Protein AF-A0A8B7NMV0-F1 (afdb_monomer_lite)

Foldseek 3Di:
DQVVLVVVQLLVLLPDQKDWRWAACPDPRDIDTDIDGLVNVCVVCVVVLVVVVVVVVVVCVVVVHDLQPDAEAEAADPNSSRVVSVVVVCVSNVPHDYDPPDPNDCPVVVVVVLVVCVVVVNPVHDDDDDDDDDDPVVVVVVVVVVVVVVVVVVVVVQLVLLVVLLVVLVVVLVVVVVVLVVCVVVVQFDPVLSVVLVVLSVVLVVVSVVPSPDGSVVSVVSSVVSVVVNVVSVVVGGD

Sequence (239 aa):
MITQAAEKVKINLSSQVKDRIQIECLSQGQDLDLGLTRNRLELLCADIFDETLQCVDTAIANAGMATDEIHEVVLVSGSARIPELQKRLKEKFPTKEIKMTINPAEAVVYGAAVQAAMLNNDRSVEDIQLSDVTPLSLGEDIERMMVEMKDIDEKEDQHRALMDASASLEETIVKKKDLLERKKGLKKISQKGYEKIKKVCEEAEVWLEAHGDASKDEFDDKEQQFNESFSELLADLSF

InterPro domains:
  IPR013126 Heat shock protein 70 family [PF00012] (2-139)
  IPR013126 Heat shock protein 70 family [PTHR19375] (3-139)
  IPR029048 Heat shock protein 70kD, C-terminal domain superfamily [G3DSA:1.20.1270.10] (138-238)
  IPR029048 Heat shock protein 70kD, C-terminal domain superfamily [SSF100934] (164-232)
  IPR043129 ATPase, nucleotide binding domain [SSF53067] (2-119)

Structure (mmCIF, N/CA/C/O backbone):
data_AF-A0A8B7NMV0-F1
#
_entry.id   AF-A0A8B7NMV0-F1
#
loop_
_atom_site.group_PDB
_atom_site.id
_atom_site.type_symbol
_atom_site.label_atom_id
_atom_site.label_alt_id
_atom_site.label_comp_id
_atom_site.label_asym_id
_atom_site.label_entity_id
_atom_site.label_seq_id
_atom_site.pdbx_PDB_ins_code
_atom_site.Cartn_x
_atom_site.Cartn_y
_atom_site.Cartn_z
_atom_site.occupancy
_atom_site.B_iso_or_equiv
_atom_site.auth_seq_id
_atom_site.auth_comp_id
_atom_site.auth_asym_id
_atom_site.auth_atom_id
_atom_site.pdbx_PDB_model_num
ATOM 1 N N . MET A 1 1 ? -15.837 -1.477 -1.829 1.00 84.44 1 MET A N 1
ATOM 2 C CA . MET A 1 1 ? -16.334 -2.671 -2.551 1.00 84.44 1 MET A CA 1
ATOM 3 C C . MET A 1 1 ? -15.841 -2.712 -4.001 1.00 84.44 1 MET A C 1
ATOM 5 O O . MET A 1 1 ? -15.004 -3.555 -4.289 1.00 84.44 1 MET A O 1
ATOM 9 N N . ILE A 1 2 ? -16.246 -1.780 -4.884 1.00 91.50 2 ILE A N 1
ATOM 10 C CA . ILE A 1 2 ? -15.799 -1.758 -6.299 1.00 91.50 2 ILE A CA 1
ATOM 11 C C . ILE A 1 2 ? -14.271 -1.712 -6.426 1.00 91.50 2 ILE A C 1
ATOM 13 O O . ILE A 1 2 ? -13.692 -2.540 -7.119 1.00 91.50 2 ILE A O 1
ATOM 17 N N . THR A 1 3 ? -13.612 -0.796 -5.713 1.00 93.19 3 THR A N 1
ATOM 18 C CA . THR A 1 3 ? -12.152 -0.616 -5.783 1.00 93.19 3 THR A CA 1
ATOM 19 C C . THR A 1 3 ? -11.379 -1.886 -5.424 1.00 93.19 3 THR A C 1
ATOM 21 O O . THR A 1 3 ? -10.423 -2.236 -6.102 1.00 93.19 3 THR A O 1
ATOM 24 N N . GLN A 1 4 ? -11.821 -2.623 -4.402 1.00 93.81 4 GLN A N 1
ATOM 25 C CA . GLN A 1 4 ? -11.178 -3.874 -3.982 1.00 93.81 4 GLN A CA 1
ATOM 26 C C . GLN A 1 4 ? -11.362 -4.985 -5.023 1.00 93.81 4 GLN A C 1
ATOM 28 O O . GLN A 1 4 ? -10.425 -5.729 -5.310 1.00 93.81 4 GLN A O 1
ATOM 33 N N . ALA A 1 5 ? -12.555 -5.086 -5.617 1.00 94.56 5 ALA A N 1
ATOM 34 C CA . ALA A 1 5 ? -12.819 -6.050 -6.679 1.00 94.56 5 ALA A CA 1
ATOM 35 C C . ALA A 1 5 ? -12.009 -5.727 -7.948 1.00 94.56 5 ALA A C 1
ATOM 37 O O . ALA A 1 5 ? -11.428 -6.626 -8.555 1.00 94.56 5 ALA A O 1
ATOM 38 N N . ALA A 1 6 ? -11.910 -4.442 -8.304 1.00 93.81 6 ALA A N 1
ATOM 39 C CA . ALA A 1 6 ? -11.081 -3.971 -9.408 1.00 93.81 6 ALA A CA 1
ATOM 40 C C . ALA A 1 6 ? -9.590 -4.257 -9.164 1.00 93.81 6 ALA A C 1
ATOM 42 O O . ALA A 1 6 ? -8.920 -4.763 -10.063 1.00 93.81 6 ALA A O 1
ATOM 43 N N . GLU A 1 7 ? -9.084 -4.017 -7.950 1.00 95.06 7 GLU A N 1
ATOM 44 C CA . GLU A 1 7 ? -7.696 -4.322 -7.582 1.00 95.06 7 GLU A CA 1
ATOM 45 C C . GLU A 1 7 ? -7.390 -5.814 -7.730 1.00 95.06 7 GLU A C 1
ATOM 47 O O . GLU A 1 7 ? -6.398 -6.193 -8.355 1.00 95.06 7 GLU A O 1
ATOM 52 N N . LYS A 1 8 ? -8.280 -6.676 -7.229 1.00 95.25 8 LYS A N 1
ATOM 53 C CA . LYS A 1 8 ? -8.139 -8.131 -7.354 1.00 95.25 8 LYS A CA 1
ATOM 54 C C . LYS A 1 8 ? -8.060 -8.568 -8.818 1.00 95.25 8 LYS A C 1
ATOM 56 O O . LYS A 1 8 ? -7.169 -9.334 -9.181 1.00 95.25 8 LYS A O 1
ATOM 61 N N . VAL A 1 9 ? -8.952 -8.051 -9.663 1.00 96.44 9 VAL A N 1
ATOM 62 C CA . VAL A 1 9 ? -8.956 -8.359 -11.101 1.00 96.44 9 VAL A CA 1
ATOM 63 C C . VAL A 1 9 ? -7.702 -7.823 -11.794 1.00 96.44 9 VAL A C 1
ATOM 65 O O . VAL A 1 9 ? -7.100 -8.541 -12.590 1.00 96.44 9 VAL A O 1
ATOM 68 N N . LYS A 1 10 ? -7.240 -6.612 -11.463 1.00 95.31 10 LYS A N 1
ATOM 69 C CA . LYS A 1 10 ? -5.980 -6.047 -11.980 1.00 95.31 10 LYS A CA 1
ATOM 70 C C . LYS A 1 10 ? -4.784 -6.954 -11.659 1.00 95.31 10 LYS A C 1
ATOM 72 O O . LYS A 1 10 ? -3.978 -7.257 -12.542 1.00 95.31 10 LYS A O 1
ATOM 77 N N . ILE A 1 11 ? -4.685 -7.427 -10.414 1.00 95.44 11 ILE A N 1
ATOM 78 C CA . ILE A 1 11 ? -3.635 -8.361 -9.981 1.00 95.44 11 ILE A CA 1
ATOM 79 C C . ILE A 1 11 ? -3.728 -9.672 -10.773 1.00 95.44 11 ILE A C 1
ATOM 81 O O . ILE A 1 11 ? -2.734 -10.117 -11.349 1.00 95.44 11 ILE A O 1
ATOM 85 N N . ASN A 1 12 ? -4.919 -10.266 -10.876 1.00 96.38 12 ASN A N 1
ATOM 86 C CA . ASN A 1 12 ? -5.124 -11.521 -11.601 1.00 96.38 12 ASN A CA 1
ATOM 87 C C . ASN A 1 12 ? -4.758 -11.400 -13.084 1.00 96.38 12 ASN A C 1
ATOM 89 O O . ASN A 1 12 ? -4.039 -12.252 -13.609 1.00 96.38 12 ASN A O 1
ATOM 93 N N . LEU A 1 13 ? -5.166 -10.314 -13.748 1.00 97.06 13 LEU A N 1
ATOM 94 C CA . LEU A 1 13 ? -4.857 -10.044 -15.156 1.00 97.06 13 LEU A CA 1
ATOM 95 C C . LEU A 1 13 ? -3.358 -9.845 -15.432 1.00 97.06 13 LEU A C 1
ATOM 97 O O . LEU A 1 13 ? -2.931 -9.997 -16.577 1.00 97.06 13 LEU A O 1
ATOM 101 N N . SER A 1 14 ? -2.535 -9.605 -14.406 1.00 94.62 14 SER A N 1
ATOM 102 C CA . SER A 1 14 ? -1.071 -9.603 -14.557 1.00 94.62 14 SER A CA 1
ATOM 103 C C . SER A 1 14 ? -0.510 -11.001 -14.868 1.00 94.62 14 SER A C 1
ATOM 105 O O . SER A 1 14 ? 0.547 -11.120 -15.479 1.00 94.62 14 SER A O 1
ATOM 107 N N . SER A 1 15 ? -1.234 -12.074 -14.521 1.00 94.38 15 SER A N 1
ATOM 108 C CA . SER A 1 15 ? -0.855 -13.469 -14.821 1.00 94.38 15 SER A CA 1
ATOM 109 C C . SER A 1 15 ? -1.824 -14.169 -15.782 1.00 94.38 15 SER A C 1
ATOM 111 O O . SER A 1 15 ? -1.410 -14.988 -16.602 1.00 94.38 15 SER A O 1
ATOM 113 N N . GLN A 1 16 ? -3.100 -13.784 -15.770 1.00 96.31 16 GLN A N 1
ATOM 114 C CA . GLN A 1 16 ? -4.174 -14.367 -16.574 1.00 96.31 16 GLN A CA 1
ATOM 115 C C . GLN A 1 16 ? -4.541 -13.479 -17.766 1.00 96.31 16 GLN A C 1
ATOM 117 O O . GLN A 1 16 ? -4.267 -12.282 -17.780 1.00 96.31 16 GLN A O 1
ATOM 122 N N . VAL A 1 17 ? -5.156 -14.061 -18.796 1.00 97.06 17 VAL A N 1
ATOM 123 C CA . VAL A 1 17 ? -5.581 -13.322 -20.003 1.00 97.06 17 VAL A CA 1
ATOM 124 C C . VAL A 1 17 ? -6.967 -12.691 -19.825 1.00 97.06 17 VAL A C 1
ATOM 126 O O . VAL A 1 17 ? -7.288 -11.696 -20.474 1.00 97.06 17 VAL A O 1
ATOM 129 N N . LYS A 1 18 ? -7.798 -13.264 -18.953 1.00 97.19 18 LYS A N 1
ATOM 130 C CA . LYS A 1 18 ? -9.164 -12.821 -18.665 1.00 97.19 18 LYS A CA 1
ATOM 131 C C . LYS A 1 18 ? -9.512 -13.108 -17.211 1.00 97.19 18 LYS A C 1
ATOM 133 O O . LYS A 1 18 ? -9.016 -14.089 -16.669 1.00 97.19 18 LYS A O 1
ATOM 138 N N . ASP A 1 19 ? -10.394 -12.299 -16.648 1.00 97.62 19 ASP A N 1
ATOM 139 C CA . ASP A 1 19 ? -10.974 -12.480 -15.319 1.00 97.62 19 ASP A CA 1
ATOM 140 C C . ASP A 1 19 ? -12.357 -11.795 -15.261 1.00 97.62 19 ASP A C 1
ATOM 142 O O . ASP A 1 19 ? -12.805 -11.209 -16.255 1.00 97.62 19 ASP A O 1
ATOM 146 N N . ARG A 1 20 ? -13.074 -11.893 -14.139 1.00 95.12 20 ARG A N 1
ATOM 147 C CA . ARG A 1 20 ? -14.396 -11.278 -13.949 1.00 95.12 20 ARG A CA 1
ATOM 148 C C . ARG A 1 20 ? -14.476 -10.504 -12.638 1.00 95.12 20 ARG A C 1
ATOM 150 O O . ARG A 1 20 ? -14.065 -10.987 -11.589 1.00 95.12 20 ARG A O 1
ATOM 157 N N . ILE A 1 21 ? -15.076 -9.320 -12.701 1.00 95.06 21 ILE A N 1
ATOM 158 C CA . ILE A 1 21 ? -15.484 -8.544 -11.530 1.00 95.06 21 ILE A CA 1
ATOM 159 C C . ILE A 1 21 ? -16.886 -9.014 -11.146 1.00 95.06 21 ILE A C 1
ATOM 161 O O . ILE A 1 21 ? -17.816 -8.837 -11.930 1.00 95.06 21 ILE A O 1
ATOM 165 N N . GLN A 1 22 ? -17.020 -9.597 -9.955 1.00 93.19 22 GLN A N 1
ATOM 166 C CA . GLN A 1 22 ? -18.294 -10.043 -9.390 1.00 93.19 22 GLN A CA 1
ATOM 167 C C . GLN A 1 22 ? -18.544 -9.330 -8.062 1.00 93.19 22 GLN A C 1
ATOM 169 O O . GLN A 1 22 ? -17.719 -9.415 -7.150 1.00 93.19 22 GLN A O 1
ATOM 174 N N . ILE A 1 23 ? -19.651 -8.593 -7.973 1.00 94.44 23 ILE A N 1
ATOM 175 C CA . ILE A 1 23 ? -20.071 -7.875 -6.768 1.00 94.44 23 ILE A CA 1
ATOM 176 C C . ILE A 1 23 ? -21.574 -8.062 -6.589 1.00 94.44 23 ILE A C 1
ATOM 178 O O . ILE A 1 23 ? -22.351 -7.615 -7.427 1.00 94.44 23 ILE A O 1
ATOM 182 N N . GLU A 1 24 ? -21.975 -8.687 -5.491 1.00 93.06 24 GLU A N 1
ATOM 183 C CA . GLU A 1 24 ? -23.386 -8.882 -5.160 1.00 93.06 24 GLU A CA 1
ATOM 184 C C . GLU A 1 24 ? -24.017 -7.585 -4.637 1.00 93.06 24 GLU A C 1
ATOM 186 O O . GLU A 1 24 ? -23.385 -6.833 -3.892 1.00 93.06 24 GLU A O 1
ATOM 191 N N . CYS A 1 25 ? -25.272 -7.336 -5.014 1.00 90.56 25 CYS A N 1
ATOM 192 C CA . CYS A 1 25 ? -26.099 -6.231 -4.526 1.00 90.56 25 CYS A CA 1
ATOM 193 C C . CYS A 1 25 ? -25.411 -4.855 -4.590 1.00 90.56 25 CYS A C 1
ATOM 195 O O . CYS A 1 25 ? -25.545 -4.041 -3.675 1.00 90.56 25 CYS A O 1
ATOM 197 N N . LEU A 1 26 ? -24.693 -4.573 -5.681 1.00 91.50 26 LEU A N 1
ATOM 198 C CA . LEU A 1 26 ? -23.937 -3.335 -5.850 1.00 91.50 26 LEU A CA 1
ATOM 199 C C . LEU A 1 26 ? -24.823 -2.083 -5.755 1.00 91.50 26 LEU A C 1
ATOM 201 O O . LEU A 1 26 ? -24.427 -1.095 -5.139 1.00 91.50 26 LEU A O 1
ATOM 205 N N . SER A 1 27 ? -26.003 -2.102 -6.382 1.00 90.69 27 SER A N 1
ATOM 206 C CA . SER A 1 27 ? -26.956 -0.989 -6.324 1.00 90.69 27 SER A CA 1
ATOM 207 C C . SER A 1 27 ? -28.387 -1.480 -6.486 1.00 90.69 27 SER A C 1
ATOM 209 O O . SER A 1 27 ? -28.679 -2.238 -7.405 1.00 90.69 27 SER A O 1
ATOM 211 N N . GLN A 1 28 ? -29.285 -1.049 -5.593 1.00 91.44 28 GLN A N 1
ATOM 212 C CA . GLN A 1 28 ? -30.716 -1.394 -5.629 1.00 91.44 28 GLN A CA 1
ATOM 213 C C . GLN A 1 28 ? -30.985 -2.911 -5.741 1.00 91.44 28 GLN A C 1
ATOM 215 O O . GLN A 1 28 ? -31.937 -3.335 -6.391 1.00 91.44 28 GLN A O 1
ATOM 220 N N . GLY A 1 29 ? -30.128 -3.733 -5.123 1.00 88.81 29 GLY A N 1
ATOM 221 C CA . GLY A 1 29 ? -30.221 -5.195 -5.184 1.00 88.81 29 GLY A CA 1
ATOM 222 C C . GLY A 1 29 ? -29.771 -5.819 -6.511 1.00 88.81 29 GLY A C 1
ATOM 223 O O . GLY A 1 29 ? -30.031 -6.996 -6.731 1.00 88.81 29 GLY A O 1
ATOM 224 N N . GLN A 1 30 ? -29.122 -5.060 -7.401 1.00 91.06 30 GLN A N 1
ATOM 225 C CA . GLN A 1 30 ? -28.530 -5.581 -8.635 1.00 91.06 30 GLN A CA 1
ATOM 226 C C . GLN A 1 30 ? -27.069 -5.972 -8.430 1.00 91.06 30 GLN A C 1
ATOM 228 O O . GLN A 1 30 ? -26.275 -5.183 -7.911 1.00 91.06 30 GLN A O 1
ATOM 233 N N . ASP A 1 31 ? -26.714 -7.162 -8.903 1.00 93.75 31 ASP A N 1
ATOM 234 C CA . ASP A 1 31 ? -25.338 -7.647 -8.934 1.00 93.75 31 ASP A CA 1
ATOM 235 C C . ASP A 1 31 ? -24.573 -7.043 -10.120 1.00 93.75 31 ASP A C 1
ATOM 237 O O . ASP A 1 31 ? -25.129 -6.787 -11.192 1.00 93.75 31 ASP A O 1
ATOM 241 N N . LEU A 1 32 ? -23.268 -6.854 -9.948 1.00 93.62 32 LEU A N 1
ATOM 242 C CA . LEU A 1 32 ? -22.337 -6.560 -11.030 1.00 93.62 32 LEU A CA 1
ATOM 243 C C . LEU A 1 32 ? -21.593 -7.838 -11.403 1.00 93.62 32 LEU A C 1
ATOM 245 O O . LEU A 1 32 ? -20.874 -8.395 -10.578 1.00 93.62 32 LEU A O 1
ATOM 249 N N . ASP A 1 33 ? -21.700 -8.240 -12.666 1.00 93.88 33 ASP A N 1
ATOM 250 C CA . ASP A 1 33 ? -20.881 -9.299 -13.250 1.00 93.88 33 ASP A CA 1
ATOM 251 C C . ASP A 1 33 ? -20.285 -8.822 -14.582 1.00 93.88 33 ASP A C 1
ATOM 253 O O . ASP A 1 33 ? -20.958 -8.778 -15.615 1.00 93.88 33 ASP A O 1
ATOM 257 N N . LEU A 1 34 ? -19.010 -8.432 -14.551 1.00 94.12 34 LEU A N 1
ATOM 258 C CA . LEU A 1 34 ? -18.297 -7.849 -15.686 1.00 94.12 34 LEU A CA 1
ATOM 259 C C . LEU A 1 34 ? -17.053 -8.670 -16.029 1.00 94.12 34 LEU A C 1
ATOM 261 O O . LEU A 1 34 ? -16.098 -8.728 -15.258 1.00 94.12 34 LEU A O 1
ATOM 265 N N . GLY A 1 35 ? -17.028 -9.254 -17.227 1.00 95.38 35 GLY A N 1
ATOM 266 C CA . GLY A 1 35 ? -15.827 -9.886 -17.770 1.00 95.38 35 GLY A CA 1
ATOM 267 C C . GLY A 1 35 ? -14.827 -8.859 -18.297 1.00 95.38 35 GLY A C 1
ATOM 268 O O . GLY A 1 35 ? -15.190 -7.981 -19.079 1.00 95.38 35 GLY A O 1
ATOM 269 N N . LEU A 1 36 ? -13.559 -9.001 -17.914 1.00 97.12 36 LEU A N 1
ATOM 270 C CA . LEU A 1 36 ? -12.466 -8.143 -18.357 1.00 97.12 36 LEU A CA 1
ATOM 271 C C . LEU A 1 36 ? -11.316 -8.990 -18.910 1.00 97.12 36 LEU A C 1
ATOM 273 O O . LEU A 1 36 ? -10.996 -10.061 -18.397 1.00 97.12 36 LEU A O 1
ATOM 277 N N . THR A 1 37 ? -10.685 -8.513 -19.979 1.00 97.81 37 THR A N 1
ATOM 278 C CA . THR A 1 37 ? -9.477 -9.131 -20.540 1.00 97.81 37 THR A CA 1
ATOM 279 C C . THR A 1 37 ? -8.263 -8.269 -20.244 1.00 97.81 37 THR A C 1
ATOM 281 O O . THR A 1 37 ? -8.388 -7.054 -20.083 1.00 97.81 37 THR A O 1
ATOM 284 N N . ARG A 1 38 ? -7.078 -8.886 -20.227 1.00 97.44 38 ARG A N 1
ATOM 285 C CA . ARG A 1 38 ? -5.807 -8.180 -20.047 1.00 97.44 38 ARG A CA 1
ATOM 286 C C . ARG A 1 38 ? -5.641 -7.070 -21.083 1.00 97.44 38 ARG A C 1
ATOM 288 O O . ARG A 1 38 ? -5.426 -5.935 -20.698 1.00 97.44 38 ARG A O 1
ATOM 295 N N . ASN A 1 39 ? -5.858 -7.375 -22.362 1.00 97.06 39 ASN A N 1
ATOM 296 C CA . ASN A 1 39 ? -5.776 -6.385 -23.441 1.00 97.06 39 ASN A CA 1
ATOM 297 C C . ASN A 1 39 ? -6.726 -5.199 -23.188 1.00 97.06 39 ASN A C 1
ATOM 299 O O . ASN A 1 39 ? -6.344 -4.042 -23.326 1.00 97.06 39 ASN A O 1
ATOM 303 N N . ARG A 1 40 ? -7.961 -5.459 -22.731 1.00 96.56 40 ARG A N 1
ATOM 304 C CA . ARG A 1 40 ? -8.889 -4.369 -22.406 1.00 96.56 40 ARG A CA 1
ATOM 305 C C . ARG A 1 40 ? -8.385 -3.503 -21.250 1.00 96.56 40 ARG A C 1
ATOM 307 O O . ARG A 1 40 ? -8.526 -2.291 -21.344 1.00 96.56 40 ARG A O 1
ATOM 314 N N . LEU A 1 41 ? -7.824 -4.100 -20.198 1.00 96.19 41 LEU A N 1
ATOM 315 C CA . LEU A 1 41 ? -7.189 -3.356 -19.106 1.00 96.19 41 LEU A CA 1
ATOM 316 C C . LEU A 1 41 ? -6.010 -2.521 -19.624 1.00 96.19 41 LEU A C 1
ATOM 318 O O . LEU A 1 41 ? -5.924 -1.338 -19.323 1.00 96.19 41 LEU A O 1
ATOM 322 N N . GLU A 1 42 ? -5.142 -3.116 -20.439 1.00 95.75 42 GLU A N 1
ATOM 323 C CA . GLU A 1 42 ? -3.959 -2.450 -20.989 1.00 95.75 42 GLU A CA 1
ATOM 324 C C . GLU A 1 42 ? -4.337 -1.253 -21.874 1.00 95.75 42 GLU A C 1
ATOM 326 O O . GLU A 1 42 ? -3.719 -0.199 -21.774 1.00 95.75 42 GLU A O 1
ATOM 331 N N . LEU A 1 43 ? -5.407 -1.370 -22.667 1.00 96.12 43 LEU A N 1
ATOM 332 C CA . LEU A 1 43 ? -5.959 -0.259 -23.450 1.00 96.12 43 LEU A CA 1
ATOM 333 C C . LEU A 1 43 ? -6.558 0.854 -22.583 1.00 96.12 43 LEU A C 1
ATOM 335 O O . LEU A 1 43 ? -6.485 2.017 -22.963 1.00 96.12 43 LEU A O 1
ATOM 339 N N . LEU A 1 44 ? -7.184 0.509 -21.453 1.00 95.88 44 LEU A N 1
ATOM 340 C CA . LEU A 1 44 ? -7.767 1.491 -20.532 1.00 95.88 44 LEU A CA 1
ATOM 341 C C . LEU A 1 44 ? -6.705 2.292 -19.769 1.00 95.88 44 LEU A C 1
ATOM 343 O O . LEU A 1 44 ? -7.029 3.361 -19.271 1.00 95.88 44 LEU A O 1
ATOM 347 N N . CYS A 1 45 ? -5.482 1.771 -19.667 1.00 95.25 45 CYS A N 1
ATOM 348 C CA . CYS A 1 45 ? -4.366 2.395 -18.953 1.00 95.25 45 CYS A CA 1
ATOM 349 C C . CYS A 1 45 ? -3.222 2.818 -19.891 1.00 95.25 45 CYS A C 1
ATOM 351 O O . CYS A 1 45 ? -2.098 3.023 -19.432 1.00 95.25 45 CYS A O 1
ATOM 353 N N . ALA A 1 46 ? -3.468 2.879 -21.203 1.00 95.88 46 ALA A N 1
ATOM 354 C CA . ALA A 1 46 ? -2.425 3.127 -22.196 1.00 95.88 46 ALA A CA 1
ATOM 355 C C . ALA A 1 46 ? -1.725 4.480 -21.989 1.00 95.88 46 ALA A C 1
ATOM 357 O O . ALA A 1 46 ? -0.502 4.551 -22.075 1.00 95.88 46 ALA A O 1
ATOM 358 N N . ASP A 1 47 ? -2.503 5.506 -21.652 1.00 96.81 47 ASP A N 1
ATOM 359 C CA . ASP A 1 47 ? -2.054 6.851 -21.296 1.00 96.81 47 ASP A CA 1
ATOM 360 C C . ASP A 1 47 ? -1.144 6.853 -20.061 1.00 96.81 47 ASP A C 1
ATOM 362 O O . ASP A 1 47 ? -0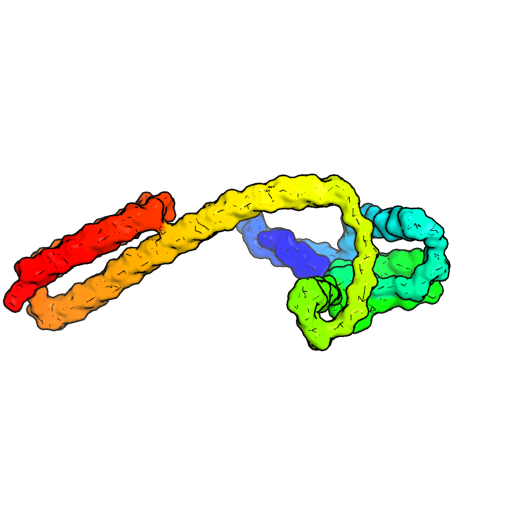.070 7.448 -20.089 1.00 96.81 47 ASP A O 1
ATOM 366 N N . ILE A 1 48 ? -1.513 6.110 -19.016 1.00 95.44 48 ILE A N 1
ATOM 367 C CA . ILE A 1 48 ? -0.710 5.977 -17.790 1.00 95.44 48 ILE A CA 1
ATOM 368 C C . ILE A 1 48 ? 0.634 5.298 -18.092 1.00 95.44 48 ILE A C 1
ATOM 370 O O . ILE A 1 48 ? 1.677 5.683 -17.554 1.00 95.44 48 ILE A O 1
ATOM 374 N N . PHE A 1 49 ? 0.648 4.281 -18.961 1.00 95.12 49 PHE A N 1
ATOM 375 C CA . PHE A 1 49 ? 1.901 3.644 -19.375 1.00 95.12 49 PHE A CA 1
ATOM 376 C C . PHE A 1 49 ? 2.776 4.578 -20.215 1.00 95.12 49 PHE A C 1
ATOM 378 O O . PHE A 1 49 ? 3.998 4.536 -20.071 1.00 95.12 49 PHE A O 1
ATOM 385 N N . ASP A 1 50 ? 2.180 5.409 -21.074 1.00 95.31 50 ASP A N 1
ATOM 386 C CA . ASP A 1 50 ? 2.909 6.421 -21.845 1.00 95.31 50 ASP A CA 1
ATOM 387 C C . ASP A 1 50 ? 3.539 7.467 -20.914 1.00 95.31 50 ASP A C 1
ATOM 389 O O . ASP A 1 50 ? 4.735 7.741 -21.019 1.00 95.31 50 ASP A O 1
ATOM 393 N N . GLU A 1 51 ? 2.772 7.983 -19.952 1.00 96.44 51 GLU A N 1
ATOM 394 C CA . GLU A 1 51 ? 3.251 8.920 -18.928 1.00 96.44 51 GLU A CA 1
ATOM 395 C C . GLU A 1 51 ? 4.402 8.318 -18.108 1.00 96.44 51 GLU A C 1
ATOM 397 O O . GLU A 1 51 ? 5.438 8.952 -17.910 1.00 96.44 51 GLU A O 1
ATOM 402 N N . THR A 1 52 ? 4.289 7.041 -17.726 1.00 93.94 52 THR A N 1
ATOM 403 C CA . THR A 1 52 ? 5.353 6.330 -16.999 1.00 93.94 52 THR A CA 1
ATOM 404 C C . THR A 1 52 ? 6.668 6.310 -17.789 1.00 93.94 52 THR A C 1
ATOM 406 O O . THR A 1 52 ? 7.740 6.509 -17.215 1.00 93.94 52 THR A O 1
ATOM 409 N N . LEU A 1 53 ? 6.622 6.094 -19.109 1.00 94.81 53 LEU A N 1
ATOM 410 C CA . LEU A 1 53 ? 7.826 6.121 -19.949 1.00 94.81 53 LEU A CA 1
ATOM 411 C C . LEU A 1 53 ? 8.392 7.535 -20.115 1.00 94.81 53 LEU A C 1
ATOM 413 O O . LEU A 1 53 ? 9.612 7.685 -20.158 1.00 94.81 53 LEU A O 1
ATOM 417 N N . GLN A 1 54 ? 7.539 8.561 -20.152 1.00 96.25 54 GLN A N 1
ATOM 418 C CA . GLN A 1 54 ? 7.984 9.957 -20.188 1.00 96.25 54 GLN A CA 1
ATOM 419 C C . GLN A 1 54 ? 8.755 10.339 -18.919 1.00 96.25 54 GLN A C 1
ATOM 421 O O . GLN A 1 54 ? 9.759 11.053 -18.997 1.00 96.25 54 GLN A O 1
ATOM 426 N N 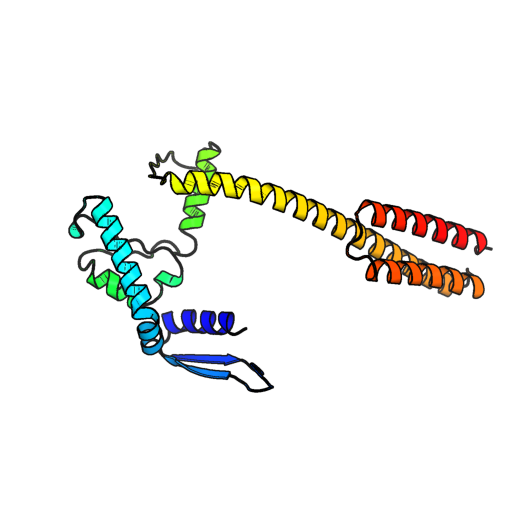. CYS A 1 55 ? 8.351 9.827 -17.752 1.00 95.25 55 CYS A N 1
ATOM 427 C CA . CYS A 1 55 ? 9.119 10.000 -16.518 1.00 95.25 55 CYS A CA 1
ATOM 428 C C . CYS A 1 55 ? 10.512 9.363 -16.621 1.00 95.25 55 CYS A C 1
ATOM 430 O O . CYS A 1 55 ? 11.492 9.968 -16.188 1.00 95.25 55 CYS A O 1
ATOM 432 N N . VAL A 1 56 ? 10.621 8.179 -17.238 1.00 94.38 56 VAL A N 1
ATOM 433 C CA . VAL A 1 56 ? 11.919 7.527 -17.487 1.00 94.38 56 VAL A CA 1
ATOM 434 C C . VAL A 1 56 ? 12.787 8.381 -18.413 1.00 94.38 56 VAL A C 1
ATOM 436 O O . VAL A 1 56 ? 13.960 8.592 -18.119 1.00 94.38 56 VAL A O 1
ATOM 439 N N . ASP A 1 57 ? 12.221 8.912 -19.498 1.00 95.00 57 ASP A N 1
ATOM 440 C CA . ASP A 1 57 ? 12.936 9.812 -20.413 1.00 95.00 57 ASP A CA 1
ATOM 441 C C . ASP A 1 57 ? 13.440 11.076 -19.716 1.00 95.00 57 ASP A C 1
ATOM 443 O O . ASP A 1 57 ? 14.596 11.466 -19.878 1.00 95.00 57 ASP A O 1
ATOM 447 N N . THR A 1 58 ? 12.595 11.676 -18.881 1.00 94.88 58 THR A N 1
ATOM 448 C CA . THR A 1 58 ? 12.950 12.857 -18.090 1.00 94.88 58 THR A CA 1
ATOM 449 C C . THR A 1 58 ? 14.081 12.548 -17.109 1.00 94.88 58 THR A C 1
ATOM 451 O O . THR A 1 58 ? 15.015 13.335 -16.983 1.00 94.88 58 THR A O 1
ATOM 454 N N . ALA A 1 59 ? 14.043 11.390 -16.445 1.00 92.88 59 ALA A N 1
ATOM 455 C CA . ALA A 1 59 ? 15.092 10.975 -15.516 1.00 92.88 59 ALA A CA 1
ATOM 456 C C . ALA A 1 59 ? 16.445 10.781 -16.221 1.00 92.88 59 ALA A C 1
ATOM 458 O O . ALA A 1 59 ? 17.465 11.262 -15.731 1.00 92.88 59 ALA A O 1
ATOM 459 N N . ILE A 1 60 ? 16.451 10.138 -17.393 1.00 93.06 60 ILE A N 1
ATOM 460 C CA . ILE A 1 60 ? 17.659 9.952 -18.213 1.00 93.06 60 ILE A CA 1
ATOM 461 C C . ILE A 1 60 ? 18.222 11.304 -18.663 1.00 93.06 60 ILE A C 1
ATOM 463 O O . ILE A 1 60 ? 19.422 11.550 -18.535 1.00 93.06 60 ILE A O 1
ATOM 467 N N . ALA A 1 61 ? 17.352 12.200 -19.136 1.00 93.38 61 ALA A N 1
ATOM 468 C CA . ALA A 1 61 ? 17.7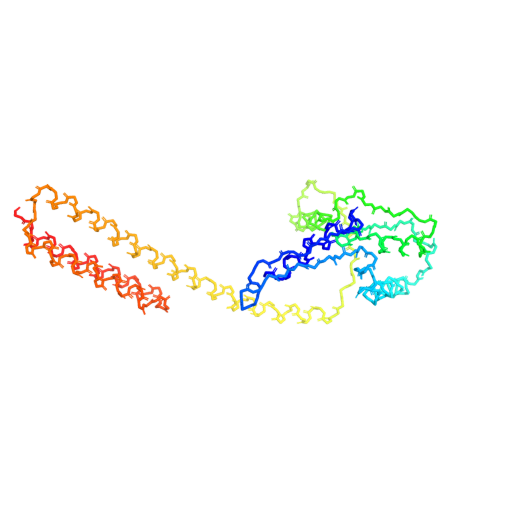43 13.537 -19.569 1.00 93.38 61 ALA A CA 1
ATOM 469 C C . ALA A 1 61 ? 18.336 14.366 -18.419 1.00 93.38 61 ALA A C 1
ATOM 471 O O . ALA A 1 61 ? 19.377 14.997 -18.592 1.00 93.38 61 ALA A O 1
ATOM 472 N N . ASN A 1 62 ? 17.721 14.324 -17.234 1.00 91.06 62 ASN A N 1
ATOM 473 C CA . ASN A 1 62 ? 18.212 15.022 -16.043 1.00 91.06 62 ASN A CA 1
ATOM 474 C C . ASN A 1 62 ? 19.558 14.471 -15.552 1.00 91.06 62 ASN A C 1
ATOM 476 O O . ASN A 1 62 ? 20.372 15.231 -15.033 1.00 91.06 62 ASN A O 1
ATOM 480 N N . ALA A 1 63 ? 19.808 13.172 -15.741 1.00 90.62 63 ALA A N 1
ATOM 481 C CA . ALA A 1 63 ? 21.103 12.558 -15.461 1.00 90.62 63 ALA A CA 1
ATOM 482 C C . ALA A 1 63 ? 22.184 12.935 -16.494 1.00 90.62 63 ALA A C 1
ATOM 484 O O . ALA A 1 63 ? 23.361 12.664 -16.268 1.00 90.62 63 ALA A O 1
ATOM 485 N N . GLY A 1 64 ? 21.805 13.547 -17.625 1.00 93.38 64 GLY A N 1
ATOM 486 C CA . GLY A 1 64 ? 22.724 13.873 -18.716 1.00 93.38 64 GLY A CA 1
ATOM 487 C C . GLY A 1 64 ? 23.306 12.637 -19.406 1.00 93.38 64 GLY A C 1
ATOM 488 O O . GLY A 1 64 ? 24.395 12.721 -19.967 1.00 93.38 64 GLY A O 1
ATOM 489 N N . MET A 1 65 ? 22.602 11.503 -19.338 1.00 92.56 65 MET A N 1
ATOM 490 C CA . MET A 1 65 ? 23.045 10.214 -19.873 1.00 92.56 65 MET A CA 1
ATOM 491 C C . MET A 1 65 ? 22.283 9.852 -21.148 1.00 92.56 65 MET A C 1
ATOM 493 O O . MET A 1 65 ? 21.143 10.268 -21.358 1.00 92.56 65 MET A O 1
ATOM 497 N N . ALA A 1 66 ? 22.885 9.017 -21.983 1.00 91.31 66 ALA A N 1
ATOM 498 C CA . ALA A 1 66 ? 22.208 8.323 -23.064 1.00 91.31 66 ALA A CA 1
ATOM 499 C C . ALA A 1 66 ? 21.618 6.985 -22.578 1.00 91.31 66 ALA A C 1
ATOM 501 O O . ALA A 1 66 ? 22.085 6.359 -21.625 1.00 91.31 66 ALA A O 1
ATOM 502 N N . THR A 1 67 ? 20.550 6.523 -23.233 1.00 89.50 67 THR A N 1
ATOM 503 C CA . THR A 1 67 ? 19.823 5.298 -22.843 1.00 89.50 67 THR A CA 1
ATOM 504 C C . THR A 1 67 ? 20.705 4.041 -22.875 1.00 89.50 67 THR A C 1
ATOM 506 O O . THR A 1 67 ? 20.488 3.102 -22.111 1.00 89.50 67 THR A O 1
ATOM 509 N N . ASP A 1 68 ? 21.708 4.004 -23.748 1.00 90.00 68 ASP A N 1
ATOM 510 C CA . ASP A 1 68 ? 22.671 2.912 -23.886 1.00 90.00 68 ASP A CA 1
ATOM 511 C C . ASP A 1 68 ? 23.749 2.897 -22.793 1.00 90.00 68 ASP A C 1
ATOM 513 O O . ASP A 1 68 ? 24.329 1.837 -22.549 1.00 90.00 68 ASP A O 1
ATOM 517 N N . GLU A 1 69 ? 23.962 4.005 -22.080 1.00 91.38 69 GLU A N 1
ATOM 518 C CA . GLU A 1 69 ? 24.866 4.085 -20.922 1.00 91.38 69 GLU A CA 1
ATOM 519 C C . GLU A 1 69 ? 24.267 3.446 -19.658 1.00 91.38 69 GLU A C 1
ATOM 521 O O . GLU A 1 69 ? 24.978 3.155 -18.694 1.00 91.38 69 GLU A O 1
ATOM 526 N N . ILE A 1 70 ? 22.960 3.168 -19.650 1.00 91.69 70 ILE A N 1
ATOM 527 C CA . ILE A 1 70 ? 22.307 2.439 -18.558 1.00 91.69 70 ILE A CA 1
ATOM 528 C C . ILE A 1 70 ? 22.732 0.977 -18.614 1.00 91.69 70 ILE A C 1
ATOM 530 O O . ILE A 1 70 ? 22.574 0.319 -19.636 1.00 91.69 70 ILE A O 1
ATOM 534 N N . HIS A 1 71 ? 23.254 0.434 -17.521 1.00 90.50 71 HIS A N 1
ATOM 535 C CA . HIS A 1 71 ? 23.746 -0.946 -17.496 1.00 90.50 71 HIS A CA 1
ATOM 536 C C . HIS A 1 71 ? 22.629 -1.945 -17.185 1.00 90.50 71 HIS A C 1
ATOM 538 O O . HIS A 1 71 ? 22.515 -2.977 -17.845 1.00 90.50 71 HIS A O 1
ATOM 544 N N . GLU A 1 72 ? 21.782 -1.612 -16.214 1.00 89.56 72 GLU A N 1
ATOM 545 C CA . GLU A 1 72 ? 20.743 -2.494 -15.693 1.00 89.56 72 GLU A CA 1
ATOM 546 C C . GLU A 1 72 ? 19.467 -1.706 -15.401 1.00 89.56 72 GLU A C 1
ATOM 548 O O . GLU A 1 72 ? 19.523 -0.541 -15.005 1.00 89.56 72 GLU A O 1
ATOM 553 N N . VAL A 1 73 ? 18.316 -2.359 -15.567 1.00 90.25 73 VAL A N 1
ATOM 554 C CA . VAL A 1 73 ? 17.012 -1.807 -15.189 1.00 90.25 73 VAL A CA 1
ATOM 555 C C . VAL A 1 73 ? 16.426 -2.694 -14.101 1.00 90.25 73 VAL A C 1
ATOM 557 O O . VAL A 1 73 ? 16.107 -3.858 -14.343 1.00 90.25 73 VAL A O 1
ATOM 560 N N . VAL A 1 74 ? 16.279 -2.154 -12.893 1.00 89.50 74 VAL A N 1
ATOM 561 C CA . VAL A 1 74 ? 15.706 -2.880 -11.753 1.00 89.50 74 VAL A CA 1
ATOM 562 C C . VAL A 1 74 ? 14.260 -2.444 -11.562 1.00 89.50 74 VAL A C 1
ATOM 564 O O . VAL A 1 74 ? 13.983 -1.268 -11.339 1.00 89.50 74 VAL A O 1
ATOM 567 N N . LEU A 1 75 ? 13.328 -3.394 -11.644 1.00 88.62 75 LEU A N 1
ATOM 568 C CA . LEU A 1 75 ? 11.914 -3.121 -11.410 1.00 88.62 75 LEU A CA 1
ATOM 569 C C . LEU A 1 75 ? 11.564 -3.305 -9.939 1.00 88.62 75 LEU A C 1
ATOM 571 O O . LEU A 1 75 ? 11.636 -4.407 -9.394 1.00 88.62 75 LEU A O 1
ATOM 575 N N . VAL A 1 76 ? 11.111 -2.217 -9.332 1.00 86.00 76 VAL A N 1
ATOM 576 C CA . VAL A 1 76 ? 10.612 -2.161 -7.959 1.00 86.00 76 VAL A CA 1
ATOM 577 C C . VAL A 1 76 ? 9.127 -1.776 -8.012 1.00 86.00 76 VAL A C 1
ATOM 579 O O . VAL A 1 76 ? 8.718 -1.087 -8.942 1.00 86.00 76 VAL A O 1
ATOM 582 N N . SER A 1 77 ? 8.316 -2.218 -7.044 1.00 83.38 77 SER A N 1
ATOM 583 C CA . SER A 1 77 ? 6.842 -2.117 -6.971 1.00 83.38 77 SER A CA 1
ATOM 584 C C . SER A 1 77 ? 6.037 -3.294 -7.545 1.00 83.38 77 SER A C 1
ATOM 586 O O . SER A 1 77 ? 6.402 -3.952 -8.519 1.00 83.38 77 SER A O 1
ATOM 588 N N . GLY A 1 78 ? 4.875 -3.550 -6.933 1.00 84.62 78 GLY A N 1
ATOM 589 C CA . GLY A 1 78 ? 3.936 -4.599 -7.341 1.00 84.62 78 GLY A CA 1
ATOM 590 C C . GLY A 1 78 ? 3.335 -4.376 -8.732 1.00 84.62 78 GLY A C 1
ATOM 591 O O . GLY A 1 78 ? 3.168 -5.338 -9.481 1.00 84.62 78 GLY A O 1
ATOM 592 N N . SER A 1 79 ? 3.090 -3.120 -9.122 1.00 89.00 79 SER A N 1
ATOM 593 C CA . SER A 1 79 ? 2.568 -2.774 -10.455 1.00 89.00 79 SER A CA 1
ATOM 594 C C . SER A 1 79 ? 3.568 -3.054 -11.579 1.00 89.00 79 SER A C 1
ATOM 596 O O . SER A 1 79 ? 3.165 -3.245 -12.724 1.00 89.00 79 SER A O 1
ATOM 598 N N . ALA A 1 80 ? 4.862 -3.189 -11.266 1.00 88.06 80 ALA A N 1
ATOM 599 C CA . ALA A 1 80 ? 5.874 -3.580 -12.244 1.00 88.06 80 ALA A CA 1
ATOM 600 C C . ALA A 1 80 ? 5.711 -5.030 -12.747 1.00 88.06 80 ALA A C 1
ATOM 602 O O . ALA A 1 80 ? 6.425 -5.461 -13.651 1.00 88.06 80 ALA A O 1
ATOM 603 N N . ARG A 1 81 ? 4.765 -5.796 -12.182 1.00 88.19 81 ARG A N 1
ATOM 604 C CA . ARG A 1 81 ? 4.360 -7.130 -12.656 1.00 88.19 81 ARG A CA 1
ATOM 605 C C . ARG A 1 81 ? 3.409 -7.085 -13.857 1.00 88.19 81 ARG A C 1
ATOM 607 O O . ARG A 1 81 ? 3.137 -8.135 -14.433 1.00 88.19 81 ARG A O 1
ATOM 614 N N . ILE A 1 82 ? 2.899 -5.909 -14.230 1.00 93.06 82 ILE A N 1
ATOM 615 C CA . ILE A 1 82 ? 1.997 -5.751 -15.376 1.00 93.06 82 ILE A CA 1
ATOM 616 C C . ILE A 1 82 ? 2.770 -6.031 -16.683 1.00 93.06 82 ILE A C 1
ATOM 618 O O . ILE A 1 82 ? 3.765 -5.350 -16.951 1.00 93.06 82 ILE A O 1
ATOM 622 N N . PRO A 1 83 ? 2.326 -6.992 -17.521 1.00 93.00 83 PRO A N 1
ATOM 623 C CA . PRO A 1 83 ? 3.063 -7.403 -18.719 1.00 93.00 83 PRO A CA 1
ATOM 624 C C . PRO A 1 83 ? 3.314 -6.286 -19.738 1.00 93.00 83 PRO A C 1
ATOM 626 O O . PRO A 1 83 ? 4.417 -6.207 -20.276 1.00 93.00 83 PRO A O 1
ATOM 629 N N . GLU A 1 84 ? 2.334 -5.415 -19.991 1.00 94.62 84 GLU A N 1
ATOM 630 C CA . GLU A 1 84 ? 2.482 -4.314 -20.953 1.00 94.62 84 GLU A CA 1
ATOM 631 C C . GLU A 1 84 ? 3.580 -3.322 -20.546 1.00 94.62 84 GLU A C 1
ATOM 633 O O . GLU A 1 84 ? 4.398 -2.937 -21.379 1.00 94.62 84 GLU A O 1
ATOM 638 N N . LEU A 1 85 ? 3.678 -2.974 -19.258 1.00 92.25 85 LEU A N 1
ATOM 639 C CA . LEU A 1 85 ? 4.747 -2.104 -18.762 1.00 92.25 85 LEU A CA 1
ATOM 640 C C . LEU A 1 85 ? 6.125 -2.755 -18.952 1.00 92.25 85 LEU A C 1
ATOM 642 O O . LEU A 1 85 ? 7.052 -2.120 -19.452 1.00 92.25 85 LEU A O 1
ATOM 646 N N . GLN A 1 86 ? 6.258 -4.041 -18.614 1.00 91.19 86 GLN A N 1
ATOM 647 C CA . GLN A 1 86 ? 7.509 -4.777 -18.817 1.00 91.19 86 GLN A CA 1
ATOM 648 C C . GLN A 1 86 ? 7.895 -4.855 -20.294 1.00 91.19 86 GLN A C 1
ATOM 650 O O . GLN A 1 86 ? 9.066 -4.710 -20.632 1.00 91.19 86 GLN A O 1
ATOM 655 N N . LYS A 1 87 ? 6.921 -5.088 -21.178 1.00 93.12 87 LYS A N 1
ATOM 656 C CA . LYS A 1 87 ? 7.134 -5.133 -22.625 1.00 93.12 87 LYS A CA 1
ATOM 657 C C . LYS A 1 87 ? 7.656 -3.794 -23.140 1.00 93.12 87 LYS A C 1
ATOM 659 O O . LYS A 1 87 ? 8.698 -3.770 -23.786 1.00 93.12 87 LYS A O 1
ATOM 664 N N . ARG A 1 88 ? 6.992 -2.694 -22.792 1.00 94.19 88 ARG A N 1
ATOM 665 C CA . ARG A 1 88 ? 7.400 -1.341 -23.192 1.00 94.19 88 ARG A CA 1
ATOM 666 C C . ARG A 1 88 ? 8.791 -0.970 -22.682 1.00 94.19 88 ARG A C 1
ATOM 668 O O . ARG A 1 88 ? 9.588 -0.391 -23.413 1.00 94.19 88 ARG A O 1
ATOM 675 N N . LEU A 1 89 ? 9.126 -1.360 -21.451 1.00 92.44 89 LEU A N 1
ATOM 676 C CA . LEU A 1 89 ? 10.473 -1.165 -20.912 1.00 92.44 89 LEU A CA 1
ATOM 677 C C . LEU A 1 89 ? 11.517 -2.014 -21.651 1.00 92.44 89 LEU A C 1
ATOM 679 O O . LEU A 1 89 ? 12.604 -1.517 -21.923 1.00 92.44 89 LEU A O 1
ATOM 683 N N . LYS A 1 90 ? 11.197 -3.253 -22.052 1.00 91.88 90 LYS A N 1
ATOM 684 C CA . LYS A 1 90 ? 12.096 -4.064 -22.900 1.00 91.88 90 LYS A CA 1
ATOM 685 C C . LYS A 1 90 ? 12.310 -3.437 -24.273 1.00 91.88 90 LYS A C 1
ATOM 687 O O . LYS A 1 90 ? 13.422 -3.470 -24.779 1.00 91.88 90 LYS A O 1
ATOM 692 N N . GLU A 1 91 ? 11.267 -2.867 -24.868 1.00 93.31 91 GLU A N 1
ATOM 693 C CA . GLU A 1 91 ? 11.367 -2.154 -26.147 1.00 93.31 91 GLU A CA 1
ATOM 694 C C . GLU A 1 91 ? 12.240 -0.899 -26.026 1.00 93.31 91 GLU A C 1
ATOM 696 O O . GLU A 1 91 ? 13.043 -0.624 -26.916 1.00 93.31 91 GLU A O 1
ATOM 701 N N . LYS A 1 92 ? 12.140 -0.176 -24.902 1.00 92.00 92 LYS A N 1
ATOM 702 C CA . LYS A 1 92 ? 12.980 0.992 -24.605 1.00 92.00 92 LYS A CA 1
ATOM 703 C C . LYS A 1 92 ? 14.442 0.625 -24.331 1.00 92.00 92 LYS A C 1
ATOM 705 O O . LYS A 1 92 ? 15.341 1.363 -24.724 1.00 92.00 92 LYS A O 1
ATOM 710 N N . PHE A 1 93 ? 14.680 -0.513 -23.681 1.00 93.06 93 PHE A N 1
ATOM 711 C CA . PHE A 1 93 ? 16.005 -0.992 -23.282 1.00 93.06 93 PHE A CA 1
ATOM 712 C C . PHE A 1 93 ? 16.324 -2.371 -23.896 1.00 93.06 93 PHE A C 1
ATOM 714 O O . PHE A 1 93 ? 16.501 -3.349 -23.167 1.00 93.06 93 PHE A O 1
ATOM 721 N N . PRO A 1 94 ? 16.435 -2.484 -25.233 1.00 87.44 94 PRO A N 1
ATOM 722 C CA . PRO A 1 94 ? 16.468 -3.775 -25.927 1.00 87.44 94 PRO A CA 1
ATOM 723 C C . PRO A 1 94 ? 17.704 -4.625 -25.610 1.00 87.44 94 PRO A C 1
ATOM 725 O O . PRO A 1 94 ? 17.663 -5.847 -25.729 1.00 87.44 94 PRO A O 1
ATOM 728 N N . THR A 1 95 ? 18.810 -3.989 -25.221 1.00 87.31 95 THR A N 1
ATOM 729 C CA . THR A 1 95 ? 20.081 -4.656 -24.898 1.00 87.31 95 THR A CA 1
ATOM 730 C C . THR A 1 95 ? 20.301 -4.840 -23.401 1.00 87.31 95 THR A C 1
ATOM 732 O O . THR A 1 95 ? 21.341 -5.369 -23.010 1.00 87.31 95 THR A O 1
ATOM 735 N N . LYS A 1 96 ? 19.368 -4.386 -22.556 1.00 87.44 96 LYS A N 1
ATOM 736 C CA . LYS A 1 96 ? 19.562 -4.343 -21.104 1.00 87.44 96 LYS A CA 1
ATOM 737 C C . LYS A 1 96 ? 18.759 -5.428 -20.416 1.00 87.44 96 LYS A C 1
ATOM 739 O O . LYS A 1 96 ? 17.645 -5.768 -20.814 1.00 87.44 96 LYS A O 1
ATOM 744 N N . GLU A 1 97 ? 19.338 -5.967 -19.353 1.00 82.81 97 GLU A N 1
ATOM 745 C CA . GLU A 1 97 ? 18.643 -6.922 -18.508 1.00 82.81 97 GLU A CA 1
ATOM 746 C C . GLU A 1 97 ? 17.650 -6.181 -17.607 1.00 82.81 97 GLU A C 1
ATOM 748 O O . GLU A 1 97 ? 18.021 -5.269 -16.862 1.00 82.81 97 GLU A O 1
ATOM 753 N N . ILE A 1 98 ? 16.381 -6.590 -17.675 1.00 86.19 98 ILE A N 1
ATOM 754 C CA . ILE A 1 98 ? 15.352 -6.135 -16.742 1.00 86.19 98 ILE A CA 1
ATOM 755 C C . ILE A 1 98 ? 15.301 -7.114 -15.576 1.00 86.19 98 ILE A C 1
ATOM 757 O O . ILE A 1 98 ? 14.826 -8.244 -15.720 1.00 86.19 98 ILE A O 1
ATOM 761 N N . LYS A 1 99 ? 15.782 -6.669 -14.417 1.00 84.12 99 LYS A N 1
ATOM 762 C CA . LYS A 1 99 ? 15.899 -7.480 -13.209 1.00 84.12 99 LYS A CA 1
ATOM 763 C C . LYS A 1 99 ? 14.704 -7.288 -12.284 1.00 84.12 99 LYS A C 1
ATOM 765 O O . LYS A 1 99 ? 14.259 -6.174 -12.013 1.00 84.12 99 LYS A O 1
ATOM 770 N N . MET A 1 100 ? 14.229 -8.412 -11.753 1.00 78.50 100 MET A N 1
ATOM 771 C CA . MET A 1 100 ? 13.251 -8.499 -10.658 1.00 78.50 100 MET A CA 1
ATOM 772 C C . MET A 1 100 ? 13.792 -9.391 -9.528 1.00 78.50 100 MET A C 1
ATOM 774 O O . MET A 1 100 ? 13.035 -10.081 -8.850 1.00 78.50 100 MET A O 1
ATOM 778 N N . THR A 1 101 ? 15.121 -9.452 -9.390 1.00 69.19 101 THR A N 1
ATOM 779 C CA . THR A 1 101 ? 15.844 -10.403 -8.529 1.00 69.19 101 THR A CA 1
ATOM 780 C C . THR A 1 101 ? 15.568 -10.188 -7.044 1.00 69.19 101 THR A C 1
ATOM 782 O O . THR A 1 101 ? 15.654 -11.127 -6.260 1.00 69.19 101 THR A O 1
ATOM 785 N N . ILE A 1 102 ? 15.210 -8.961 -6.667 1.00 72.31 102 ILE A N 1
ATOM 786 C CA . ILE A 1 102 ? 14.712 -8.616 -5.337 1.00 72.31 102 ILE A CA 1
ATOM 787 C C . ILE A 1 102 ? 13.195 -8.538 -5.436 1.00 72.31 102 ILE A C 1
ATOM 789 O O . ILE A 1 102 ? 12.675 -8.000 -6.414 1.00 72.31 102 ILE A O 1
ATOM 793 N N . ASN A 1 103 ? 12.485 -9.053 -4.429 1.00 77.19 103 ASN A N 1
ATOM 794 C CA . ASN A 1 103 ? 11.037 -8.918 -4.360 1.00 77.19 103 ASN A CA 1
ATOM 795 C C . ASN A 1 103 ? 10.652 -7.430 -4.507 1.00 77.19 103 ASN A C 1
ATOM 797 O O . ASN A 1 103 ? 10.956 -6.637 -3.610 1.00 77.19 103 ASN A O 1
ATOM 801 N N . PRO A 1 104 ? 9.968 -7.032 -5.600 1.00 69.12 104 PRO A N 1
ATOM 802 C CA . PRO A 1 104 ? 9.675 -5.627 -5.874 1.00 69.12 104 PRO A CA 1
ATOM 803 C C . PRO A 1 104 ? 8.846 -4.946 -4.781 1.00 69.12 104 PRO A C 1
ATOM 805 O O . PRO A 1 104 ? 8.865 -3.724 -4.683 1.00 69.12 104 PRO A O 1
ATOM 808 N N . ALA A 1 105 ? 8.106 -5.719 -3.980 1.00 71.38 105 ALA A N 1
ATOM 809 C CA . ALA A 1 105 ? 7.301 -5.200 -2.878 1.00 71.38 105 ALA A CA 1
ATOM 810 C C . ALA A 1 105 ? 8.124 -4.894 -1.613 1.00 71.38 105 ALA A C 1
ATOM 812 O O . ALA A 1 105 ? 7.701 -4.082 -0.800 1.00 71.38 105 ALA A O 1
ATOM 813 N N . GLU A 1 106 ? 9.291 -5.521 -1.450 1.00 80.25 106 GLU A N 1
ATOM 814 C CA . GLU A 1 106 ? 10.087 -5.447 -0.217 1.00 80.25 106 GLU A CA 1
ATOM 815 C C . GLU A 1 106 ? 11.409 -4.704 -0.417 1.00 80.25 106 GLU A C 1
ATOM 817 O O . GLU A 1 106 ? 11.980 -4.224 0.556 1.00 80.25 106 GLU A O 1
ATOM 822 N N . ALA A 1 107 ? 11.887 -4.558 -1.659 1.00 85.19 107 ALA A N 1
ATOM 823 C CA . ALA A 1 107 ? 13.167 -3.911 -1.964 1.00 85.19 107 ALA A CA 1
ATOM 824 C C . ALA A 1 107 ? 13.303 -2.517 -1.324 1.00 85.19 107 ALA A C 1
ATOM 826 O O . ALA A 1 107 ? 14.344 -2.200 -0.753 1.00 85.19 107 ALA A O 1
ATOM 827 N N . VAL A 1 108 ? 12.231 -1.714 -1.367 1.00 87.12 108 VAL A N 1
ATOM 828 C CA . VAL A 1 108 ? 12.194 -0.375 -0.753 1.00 87.12 108 VAL A CA 1
ATOM 829 C C . VAL A 1 108 ? 12.310 -0.461 0.769 1.00 87.12 108 VAL A C 1
ATOM 831 O O . VAL A 1 108 ? 13.071 0.289 1.370 1.00 87.12 108 VAL A O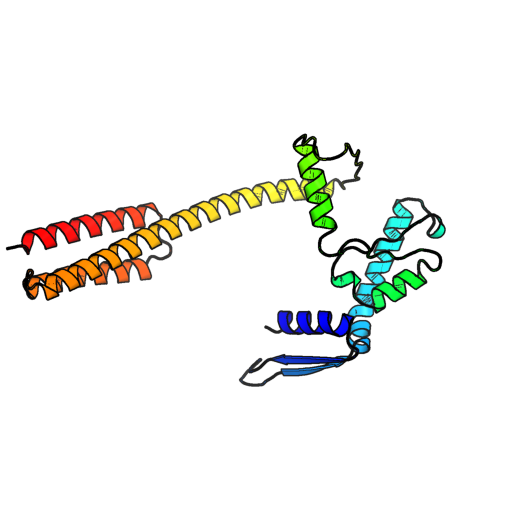 1
ATOM 834 N N . VAL A 1 109 ? 11.594 -1.401 1.393 1.00 88.38 109 VAL A N 1
ATOM 835 C CA . VAL A 1 109 ? 11.587 -1.582 2.853 1.00 88.38 109 VAL A CA 1
ATOM 836 C C . VAL A 1 109 ? 12.953 -2.053 3.343 1.00 88.38 109 VAL A C 1
ATOM 838 O O . VAL A 1 109 ? 13.462 -1.531 4.330 1.00 88.38 109 VAL A O 1
ATOM 841 N N . TYR A 1 110 ? 13.581 -2.987 2.626 1.00 87.94 110 TYR A N 1
ATOM 842 C CA . TYR A 1 110 ? 14.941 -3.428 2.925 1.00 87.94 110 TYR A CA 1
ATOM 843 C C . TYR A 1 110 ? 15.944 -2.276 2.829 1.00 87.94 110 TYR A C 1
ATOM 845 O O . TYR A 1 110 ? 16.723 -2.082 3.758 1.00 87.94 110 TYR A O 1
ATOM 853 N N . GLY A 1 111 ? 15.896 -1.481 1.754 1.00 87.50 111 GLY A N 1
ATOM 854 C CA . GLY A 1 111 ? 16.758 -0.305 1.606 1.00 87.50 111 GLY A CA 1
ATOM 855 C C . GLY A 1 111 ? 16.561 0.715 2.732 1.00 87.50 111 GLY A C 1
ATOM 856 O O . GLY A 1 111 ? 17.534 1.192 3.309 1.00 87.50 111 GLY A O 1
ATOM 857 N N . ALA A 1 112 ? 15.308 0.984 3.109 1.00 89.44 112 ALA A N 1
ATOM 858 C CA . ALA A 1 112 ? 14.982 1.885 4.212 1.00 89.44 112 ALA A CA 1
ATOM 859 C C . ALA A 1 112 ? 15.479 1.361 5.570 1.00 89.44 112 ALA A C 1
ATOM 861 O O . ALA A 1 112 ? 16.021 2.128 6.361 1.00 89.44 112 ALA A O 1
ATOM 862 N N . ALA A 1 113 ? 15.342 0.059 5.837 1.00 90.38 113 ALA A N 1
ATOM 863 C CA . ALA A 1 113 ? 15.827 -0.558 7.071 1.00 90.38 113 ALA A CA 1
ATOM 864 C C . ALA A 1 113 ? 17.360 -0.511 7.172 1.00 90.38 113 ALA A C 1
ATOM 866 O O . ALA A 1 113 ? 17.896 -0.193 8.231 1.00 90.38 113 ALA A O 1
ATOM 867 N N . VAL A 1 114 ? 18.058 -0.770 6.062 1.00 89.44 114 VAL A N 1
ATOM 868 C CA . VAL A 1 114 ? 19.519 -0.633 5.956 1.00 89.44 114 VAL A CA 1
ATOM 869 C C . VAL A 1 114 ? 19.942 0.811 6.239 1.00 89.44 114 VAL A C 1
ATOM 871 O O . VAL A 1 114 ? 20.812 1.036 7.077 1.00 89.44 114 VAL A O 1
ATOM 874 N N . GLN A 1 115 ? 19.270 1.792 5.629 1.00 88.50 115 GLN A N 1
ATOM 875 C CA . GLN A 1 115 ? 19.545 3.210 5.870 1.00 88.50 115 GLN A CA 1
ATOM 876 C C . GLN A 1 115 ? 19.288 3.615 7.330 1.00 88.50 115 GLN A C 1
ATOM 878 O O . GLN A 1 115 ? 20.080 4.342 7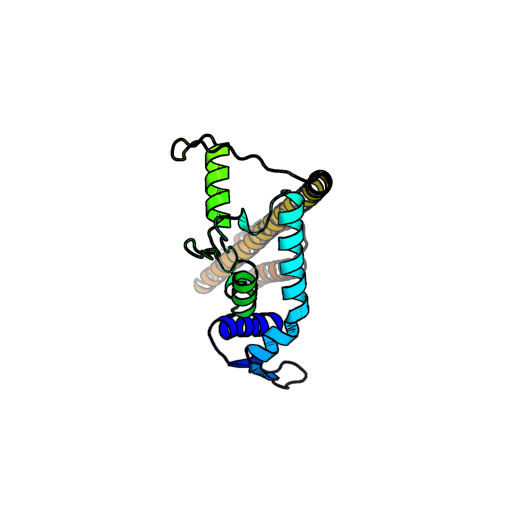.926 1.00 88.50 115 GLN A O 1
ATOM 883 N N . ALA A 1 116 ? 18.206 3.126 7.938 1.00 90.50 116 ALA A N 1
ATOM 884 C CA . ALA A 1 116 ? 17.902 3.382 9.342 1.00 90.50 116 ALA A CA 1
ATOM 885 C C . ALA A 1 116 ? 18.960 2.778 10.279 1.00 90.50 116 ALA A C 1
ATOM 887 O O . ALA A 1 116 ? 19.352 3.412 11.259 1.00 90.50 116 ALA A O 1
ATOM 888 N N . ALA A 1 117 ? 19.449 1.574 9.982 1.00 90.06 117 ALA A N 1
ATOM 889 C CA . ALA A 1 117 ? 20.522 0.940 10.742 1.00 90.06 117 ALA A CA 1
ATOM 890 C C . ALA A 1 117 ? 21.830 1.749 10.656 1.00 90.06 117 ALA A C 1
ATOM 892 O O . ALA A 1 117 ? 22.459 2.002 11.685 1.00 90.06 117 ALA A O 1
ATOM 893 N N . MET A 1 118 ? 22.186 2.250 9.467 1.00 87.88 118 MET A N 1
ATOM 894 C CA . MET A 1 118 ? 23.350 3.130 9.276 1.00 87.88 118 MET A CA 1
ATOM 895 C C . MET A 1 118 ? 23.238 4.429 10.079 1.00 87.88 118 MET A C 1
ATOM 897 O O . MET A 1 118 ? 24.174 4.799 10.784 1.00 87.88 118 MET A O 1
ATOM 901 N N . LEU A 1 119 ? 22.081 5.100 10.036 1.00 88.06 119 LEU A N 1
ATOM 902 C CA . LEU A 1 119 ? 21.839 6.333 10.801 1.00 88.06 119 LEU A CA 1
ATOM 903 C C . LEU A 1 119 ? 21.933 6.112 12.320 1.00 88.06 119 LEU A C 1
ATOM 905 O O . LEU A 1 119 ? 22.328 7.015 13.057 1.00 88.06 119 LEU A O 1
ATOM 909 N N . ASN A 1 120 ? 21.624 4.899 12.784 1.00 90.12 120 ASN A N 1
ATOM 910 C CA . ASN A 1 120 ? 21.776 4.489 14.180 1.00 90.12 120 ASN A CA 1
ATOM 911 C C . ASN A 1 120 ? 23.187 3.977 14.525 1.00 90.12 120 ASN A C 1
ATOM 913 O O . ASN A 1 120 ? 23.417 3.545 15.655 1.00 90.12 120 ASN A O 1
ATOM 917 N N . ASN A 1 121 ? 24.147 4.064 13.596 1.00 86.88 121 ASN A N 1
ATOM 918 C CA . ASN A 1 121 ? 25.515 3.555 13.737 1.00 86.88 121 ASN A CA 1
ATOM 919 C C . ASN A 1 121 ? 25.574 2.051 14.077 1.00 86.88 121 ASN A C 1
ATOM 921 O O . ASN A 1 121 ? 26.452 1.606 14.828 1.00 86.88 121 ASN A O 1
ATOM 925 N N . ASP A 1 122 ? 24.636 1.262 13.547 1.00 87.75 122 ASP A N 1
ATOM 926 C CA . ASP A 1 122 ? 24.643 -0.190 13.705 1.00 87.75 122 ASP A CA 1
ATOM 927 C C . ASP A 1 122 ? 25.807 -0.803 12.909 1.00 87.75 122 ASP A C 1
ATOM 929 O O . ASP A 1 122 ? 25.929 -0.632 11.698 1.00 87.75 122 ASP A O 1
ATOM 933 N N . ARG A 1 123 ? 26.678 -1.546 13.600 1.00 83.69 123 ARG A N 1
ATOM 934 C CA . ARG A 1 123 ? 27.884 -2.160 13.017 1.00 83.69 123 ARG A CA 1
ATOM 935 C C . ARG A 1 123 ? 27.603 -3.432 12.217 1.00 83.69 123 ARG A C 1
ATOM 937 O O . ARG A 1 123 ? 28.537 -4.015 11.673 1.00 83.69 123 ARG A O 1
ATOM 944 N N . SER A 1 124 ? 26.359 -3.906 12.206 1.00 84.50 124 SER A N 1
ATOM 945 C CA . SER A 1 124 ? 25.937 -5.068 11.417 1.00 84.50 124 SER A CA 1
ATOM 946 C C . SER A 1 124 ? 25.775 -4.763 9.926 1.00 84.50 124 SER A C 1
ATOM 948 O O . SER A 1 124 ? 25.598 -5.690 9.136 1.00 84.50 124 SER A O 1
ATOM 950 N N . VAL A 1 125 ? 25.864 -3.489 9.541 1.00 86.00 125 VAL A N 1
ATOM 951 C CA . VAL A 1 125 ? 25.685 -3.014 8.170 1.00 86.00 125 VAL A CA 1
ATOM 952 C C . VAL A 1 125 ? 26.985 -2.388 7.665 1.00 86.00 125 VAL A C 1
ATOM 954 O O . VAL A 1 125 ? 27.700 -1.722 8.413 1.00 86.00 125 VAL A O 1
ATOM 957 N N . GLU A 1 126 ? 27.315 -2.639 6.398 1.00 83.69 126 GLU A N 1
ATOM 958 C CA . GLU A 1 126 ? 28.460 -2.007 5.739 1.00 83.69 126 GLU A CA 1
ATOM 959 C C . GLU A 1 126 ? 28.239 -0.499 5.584 1.00 83.69 126 GLU A C 1
ATOM 961 O O . GLU A 1 126 ? 27.111 -0.047 5.408 1.00 83.69 126 GLU A O 1
ATOM 966 N N . ASP A 1 127 ? 29.316 0.282 5.634 1.00 80.62 127 ASP A N 1
ATOM 967 C CA . ASP A 1 127 ? 29.240 1.731 5.459 1.00 80.62 127 ASP A CA 1
ATOM 968 C C . ASP A 1 127 ? 29.017 2.068 3.975 1.00 80.62 127 ASP A C 1
ATOM 970 O O . ASP A 1 127 ? 29.893 1.839 3.136 1.00 80.62 127 ASP A O 1
ATOM 974 N N . ILE A 1 128 ? 27.823 2.568 3.639 1.00 83.44 128 ILE A N 1
ATOM 975 C CA . ILE A 1 128 ? 27.446 2.973 2.279 1.00 83.44 128 ILE A CA 1
ATOM 976 C C . ILE A 1 128 ? 27.218 4.480 2.269 1.00 83.44 128 ILE A C 1
ATOM 978 O O . ILE A 1 128 ? 26.343 5.003 2.956 1.00 83.44 128 ILE A O 1
ATOM 982 N N . GLN A 1 129 ? 27.961 5.182 1.415 1.00 80.31 129 GLN A N 1
ATOM 983 C CA . GLN A 1 129 ? 27.730 6.599 1.176 1.00 80.31 129 GLN A CA 1
ATOM 984 C C . GLN A 1 129 ? 26.647 6.786 0.104 1.00 80.31 129 GLN A C 1
ATOM 986 O O . GLN A 1 129 ? 26.861 6.475 -1.068 1.00 80.31 129 GLN A O 1
ATOM 991 N N . LEU A 1 130 ? 25.497 7.333 0.502 1.00 82.88 130 LEU A N 1
ATOM 992 C CA . LEU A 1 130 ? 24.417 7.726 -0.403 1.00 82.88 130 LEU A CA 1
ATOM 993 C C . LEU A 1 130 ? 24.411 9.247 -0.581 1.00 82.88 130 LEU A C 1
ATOM 995 O O . LEU A 1 130 ? 24.432 9.996 0.393 1.00 82.88 130 LEU A O 1
ATOM 999 N N . SER A 1 131 ? 24.375 9.699 -1.833 1.00 81.69 131 SER A N 1
ATOM 1000 C CA . SER A 1 131 ? 24.163 11.102 -2.188 1.00 81.69 131 SER A CA 1
ATOM 1001 C C . SER A 1 131 ? 22.856 11.195 -2.957 1.00 81.69 131 SER A C 1
ATOM 1003 O O . SER A 1 131 ? 22.759 10.654 -4.056 1.00 81.69 131 SER A O 1
ATOM 1005 N N . ASP A 1 132 ? 21.873 11.873 -2.378 1.00 81.38 132 ASP A N 1
ATOM 1006 C CA . ASP A 1 132 ? 20.564 12.086 -2.992 1.00 81.38 132 ASP A CA 1
ATOM 1007 C C . ASP A 1 132 ? 20.366 13.568 -3.340 1.00 81.38 132 ASP A C 1
ATOM 1009 O O . ASP A 1 132 ? 21.013 14.449 -2.766 1.00 81.38 132 ASP A O 1
ATOM 1013 N N . VAL A 1 133 ? 19.483 13.848 -4.297 1.00 78.50 133 VAL A N 1
ATOM 1014 C CA . VAL A 1 133 ? 19.099 15.205 -4.694 1.00 78.50 133 VAL A CA 1
ATOM 1015 C C . VAL A 1 133 ? 17.657 15.433 -4.269 1.00 78.50 133 VAL A C 1
ATOM 1017 O O . VAL A 1 133 ? 16.718 15.019 -4.943 1.00 78.50 133 VAL A O 1
ATOM 1020 N N . THR A 1 134 ? 17.473 16.124 -3.148 1.00 74.69 134 THR A N 1
ATOM 1021 C CA . THR A 1 134 ? 16.140 16.454 -2.637 1.00 74.69 134 THR A CA 1
ATOM 1022 C C . THR A 1 134 ? 15.698 17.825 -3.166 1.00 74.69 134 THR A C 1
ATOM 1024 O O . THR A 1 134 ? 16.401 18.813 -2.940 1.00 74.69 134 THR A O 1
ATOM 1027 N N . PRO A 1 135 ? 14.560 17.938 -3.879 1.00 74.88 135 PRO A N 1
ATOM 1028 C CA . PRO A 1 135 ? 14.073 19.233 -4.347 1.00 74.88 135 PRO A CA 1
ATOM 1029 C C . PRO A 1 135 ? 13.645 20.108 -3.160 1.00 74.88 135 PRO A C 1
ATOM 1031 O O . PRO A 1 135 ? 12.996 19.625 -2.236 1.00 74.88 135 PRO A O 1
ATOM 1034 N N . LEU A 1 136 ? 13.966 21.408 -3.200 1.00 75.00 136 LEU A N 1
ATOM 1035 C CA . LEU A 1 136 ? 13.669 22.352 -2.109 1.00 75.00 136 LEU A CA 1
ATOM 1036 C C . LEU A 1 136 ? 12.181 22.369 -1.719 1.00 75.00 136 LEU A C 1
ATOM 1038 O O . LEU A 1 136 ? 11.863 22.401 -0.535 1.00 75.00 136 LEU A O 1
ATOM 1042 N N . SER A 1 137 ? 11.284 22.278 -2.705 1.00 76.81 137 SER A N 1
ATOM 1043 C CA . SER A 1 137 ? 9.832 22.253 -2.489 1.00 76.81 137 SER A CA 1
ATOM 1044 C C . SER A 1 137 ? 9.382 21.111 -1.575 1.00 76.81 137 SER A C 1
ATOM 1046 O O . SER A 1 137 ? 8.483 21.291 -0.763 1.00 76.81 137 SER A O 1
ATOM 1048 N N . LEU A 1 138 ? 10.039 19.949 -1.660 1.00 77.06 138 LEU A N 1
ATOM 1049 C CA . LEU A 1 138 ? 9.738 18.817 -0.788 1.00 77.06 138 LEU A CA 1
ATOM 1050 C C . LEU A 1 138 ? 10.113 19.125 0.668 1.00 77.06 138 LEU A C 1
ATOM 1052 O O . LEU A 1 138 ? 9.402 18.711 1.574 1.00 77.06 138 LEU A O 1
ATOM 1056 N N . GLY A 1 139 ? 11.195 19.875 0.899 1.00 76.88 139 GLY A N 1
ATOM 1057 C CA . GLY A 1 139 ? 11.595 20.296 2.243 1.00 76.88 139 GLY A CA 1
ATOM 1058 C C . GLY A 1 139 ? 10.562 21.213 2.905 1.00 76.88 139 GLY A C 1
ATOM 1059 O O . GLY A 1 139 ? 10.188 20.978 4.051 1.00 76.88 139 GLY A O 1
ATOM 1060 N N . GLU A 1 140 ? 10.059 22.206 2.166 1.00 79.62 140 GLU A N 1
ATOM 1061 C CA . GLU A 1 140 ? 9.014 23.125 2.649 1.00 79.62 140 GLU A CA 1
ATOM 1062 C C . GLU A 1 140 ? 7.693 22.391 2.933 1.00 79.62 140 GLU A C 1
ATOM 1064 O O . GLU A 1 140 ? 7.031 22.639 3.944 1.00 79.62 140 GLU A O 1
ATOM 1069 N N . ASP A 1 141 ? 7.319 21.449 2.063 1.00 81.38 141 ASP A N 1
ATOM 1070 C CA . ASP A 1 141 ? 6.127 20.625 2.254 1.00 81.38 141 ASP A CA 1
ATOM 1071 C C . ASP A 1 141 ? 6.255 19.702 3.473 1.00 81.38 141 ASP A C 1
ATOM 1073 O O . ASP A 1 141 ? 5.307 19.598 4.252 1.00 81.38 141 ASP A O 1
ATOM 1077 N N . ILE A 1 142 ? 7.423 19.081 3.685 1.00 81.06 142 ILE A N 1
ATOM 1078 C CA . ILE A 1 142 ? 7.683 18.233 4.858 1.00 81.06 142 ILE A CA 1
ATOM 1079 C C . ILE A 1 142 ? 7.555 19.045 6.146 1.00 81.06 142 ILE A C 1
ATOM 1081 O O . ILE A 1 142 ? 6.902 18.590 7.081 1.00 81.06 142 ILE A O 1
ATOM 1085 N N . GLU A 1 143 ? 8.129 20.248 6.207 1.00 79.00 143 GLU A N 1
ATOM 1086 C CA . GLU A 1 143 ? 8.045 21.087 7.406 1.00 79.00 143 GLU A CA 1
ATOM 1087 C C . GLU A 1 143 ? 6.589 21.433 7.751 1.00 79.00 143 GLU A C 1
ATOM 1089 O O . GLU A 1 143 ? 6.179 21.304 8.907 1.00 79.00 143 GLU A O 1
ATOM 1094 N N . ARG A 1 144 ? 5.774 21.774 6.743 1.00 81.62 144 ARG A N 1
ATOM 1095 C CA . ARG A 1 144 ? 4.332 21.997 6.925 1.00 81.62 144 ARG A CA 1
ATOM 1096 C C . ARG A 1 144 ? 3.624 20.738 7.432 1.00 81.62 144 ARG A C 1
ATOM 1098 O O . ARG A 1 144 ? 2.868 20.813 8.398 1.00 81.62 144 ARG A O 1
ATOM 1105 N N . MET A 1 145 ? 3.896 19.583 6.824 1.00 83.62 145 MET A N 1
ATOM 1106 C CA . MET A 1 145 ? 3.296 18.305 7.226 1.00 83.62 145 MET A CA 1
ATOM 1107 C C . MET A 1 145 ? 3.682 17.903 8.655 1.00 83.62 145 MET A C 1
ATOM 1109 O O . MET A 1 145 ? 2.860 17.341 9.371 1.00 83.62 145 MET A O 1
ATOM 1113 N N . MET A 1 146 ? 4.899 18.217 9.109 1.00 81.06 146 MET A N 1
ATOM 1114 C CA . MET A 1 146 ? 5.337 17.935 10.482 1.00 81.06 146 MET A CA 1
ATOM 1115 C C . MET A 1 146 ? 4.563 18.736 11.533 1.00 81.06 146 MET A C 1
ATOM 1117 O O . MET A 1 146 ? 4.415 18.269 12.661 1.00 81.06 146 MET A O 1
ATOM 1121 N N . VAL A 1 147 ? 4.082 19.935 11.192 1.00 81.88 147 VAL A N 1
ATOM 1122 C CA . VAL A 1 147 ? 3.202 20.710 12.079 1.00 81.88 147 VAL A CA 1
ATOM 1123 C C . VAL A 1 147 ? 1.830 20.044 12.159 1.00 81.88 147 VAL A C 1
ATOM 1125 O O . VAL A 1 147 ? 1.355 19.774 13.256 1.00 81.88 147 VAL A O 1
ATOM 1128 N N . GLU A 1 148 ? 1.242 19.700 11.012 1.00 82.88 148 GLU A N 1
ATOM 1129 C CA . GLU A 1 148 ? -0.064 19.029 10.951 1.00 82.88 148 GLU A CA 1
ATOM 1130 C C . GLU A 1 148 ? -0.051 17.660 11.652 1.00 82.88 148 GLU A C 1
ATOM 1132 O O . GLU A 1 148 ? -1.028 17.284 12.295 1.00 82.88 148 GLU A O 1
ATOM 1137 N N . MET A 1 149 ? 1.062 16.924 11.570 1.00 81.00 149 MET A N 1
ATOM 1138 C CA . MET A 1 149 ? 1.195 15.608 12.195 1.00 81.00 149 MET A CA 1
ATOM 1139 C C . MET A 1 149 ? 1.200 15.681 13.724 1.00 81.00 149 MET A C 1
ATOM 1141 O O . MET A 1 149 ? 0.576 14.841 14.360 1.00 81.00 149 MET A O 1
ATOM 1145 N N . LYS A 1 150 ? 1.804 16.716 14.323 1.00 83.25 150 LYS A N 1
ATOM 1146 C CA . LYS A 1 150 ? 1.750 16.915 15.783 1.00 83.25 150 LYS A CA 1
ATOM 1147 C C . LYS A 1 150 ? 0.322 17.122 16.278 1.00 83.25 150 LYS A C 1
ATOM 1149 O O . LYS A 1 150 ? -0.063 16.541 17.286 1.00 83.25 150 LYS A O 1
ATOM 1154 N N . ASP A 1 151 ? -0.472 17.891 15.536 1.00 82.31 151 ASP A N 1
ATOM 1155 C CA . ASP A 1 151 ? -1.880 18.116 15.872 1.00 82.31 151 ASP A CA 1
ATOM 1156 C C . ASP A 1 151 ? -2.715 16.829 15.752 1.00 82.31 151 ASP A C 1
ATOM 1158 O O . ASP A 1 151 ? -3.751 16.698 16.407 1.00 82.31 151 ASP A O 1
ATOM 1162 N N . ILE A 1 152 ? -2.311 15.894 14.883 1.00 84.12 152 ILE A N 1
ATOM 1163 C CA . ILE A 1 152 ? -2.947 14.578 14.744 1.00 84.12 152 ILE A CA 1
ATOM 1164 C C . ILE A 1 152 ? -2.525 13.666 15.894 1.00 84.12 152 ILE A C 1
ATOM 1166 O O . ILE A 1 152 ? -3.406 13.098 16.532 1.00 84.12 152 ILE A O 1
ATOM 1170 N N . ASP A 1 153 ? -1.228 13.581 16.198 1.00 81.94 153 ASP A N 1
ATOM 1171 C CA . ASP A 1 153 ? -0.698 12.767 17.298 1.00 81.94 153 ASP A CA 1
ATOM 1172 C C . ASP A 1 153 ? -1.356 13.161 18.633 1.00 81.94 153 ASP A C 1
ATOM 1174 O O . ASP A 1 153 ? -1.843 12.304 19.368 1.00 81.94 153 ASP A O 1
ATOM 1178 N N . GLU A 1 154 ? -1.486 14.465 18.910 1.00 86.00 154 GLU A N 1
ATOM 1179 C CA . GLU A 1 154 ? -2.168 14.960 20.115 1.00 86.00 154 GLU A CA 1
ATOM 1180 C C . GLU A 1 154 ? -3.648 14.549 20.168 1.00 86.00 154 GLU A C 1
ATOM 1182 O O . GLU A 1 154 ? -4.161 14.183 21.230 1.00 86.00 154 GLU A O 1
ATOM 1187 N N . LYS A 1 155 ? -4.353 14.578 19.031 1.00 84.62 155 LYS A N 1
ATOM 1188 C CA . LYS A 1 155 ? -5.755 14.137 18.949 1.00 84.62 155 LYS A CA 1
ATOM 1189 C C . LYS A 1 155 ? -5.889 12.626 19.090 1.00 84.62 155 LYS A C 1
ATOM 1191 O O . LYS A 1 155 ? -6.841 12.168 19.718 1.00 84.62 155 LYS A O 1
ATOM 1196 N N . GLU A 1 156 ? -4.973 11.852 18.515 1.00 86.62 156 GLU A N 1
ATOM 1197 C CA . GLU A 1 156 ? -4.955 10.395 18.646 1.00 86.62 156 GLU A CA 1
ATOM 1198 C C . GLU A 1 156 ? -4.667 9.970 20.085 1.00 86.62 156 GLU A C 1
ATOM 1200 O O . GLU A 1 156 ? -5.331 9.062 20.584 1.00 86.62 156 GLU A O 1
ATOM 1205 N N . ASP A 1 157 ? -3.749 10.645 20.779 1.00 85.56 157 ASP A N 1
ATOM 1206 C CA . ASP A 1 157 ? -3.473 10.404 22.196 1.00 85.56 157 ASP A CA 1
ATOM 1207 C C . ASP A 1 157 ? -4.691 10.733 23.070 1.00 85.56 157 ASP A C 1
ATOM 1209 O O . ASP A 1 157 ? -5.059 9.937 23.938 1.00 85.56 157 ASP A O 1
ATOM 1213 N N . GLN A 1 158 ? -5.376 11.853 22.809 1.00 83.56 158 GLN A N 1
ATOM 1214 C CA . GLN A 1 158 ? -6.629 12.205 23.490 1.00 83.56 158 GLN A CA 1
ATOM 1215 C C . GLN A 1 158 ? -7.730 11.172 23.229 1.00 83.56 158 GLN A C 1
ATOM 1217 O O . GLN A 1 158 ? -8.397 10.723 24.161 1.00 83.56 158 GLN A O 1
ATOM 1222 N N . HIS A 1 159 ? -7.901 10.757 21.973 1.00 84.50 159 HIS A N 1
ATOM 1223 C CA . HIS A 1 159 ? -8.895 9.761 21.589 1.00 84.50 159 HIS A CA 1
ATOM 1224 C C . HIS A 1 159 ? -8.576 8.379 22.178 1.00 84.50 159 HIS A C 1
ATOM 1226 O O . HIS A 1 159 ? -9.478 7.672 22.622 1.00 84.50 159 HIS A O 1
ATOM 1232 N N . ARG A 1 160 ? -7.300 7.978 22.221 1.00 86.00 160 ARG A N 1
ATOM 1233 C CA . ARG A 1 160 ? -6.857 6.734 22.866 1.00 86.00 160 ARG A CA 1
ATOM 1234 C C . ARG A 1 160 ? -7.141 6.769 24.363 1.00 86.00 160 ARG A C 1
ATOM 1236 O O . ARG A 1 160 ? -7.728 5.828 24.881 1.00 86.00 160 ARG A O 1
ATOM 1243 N N . ALA A 1 161 ? -6.797 7.868 25.032 1.00 86.88 161 ALA A N 1
ATOM 1244 C CA . ALA A 1 161 ? -7.053 8.041 26.457 1.00 86.88 161 ALA A CA 1
ATOM 1245 C C . ALA A 1 161 ? -8.555 8.013 26.796 1.00 86.88 161 ALA A C 1
ATOM 1247 O O . ALA A 1 161 ? -8.937 7.444 27.816 1.00 86.88 161 ALA A O 1
ATOM 1248 N N . LEU A 1 162 ? -9.401 8.585 25.931 1.00 86.12 162 LEU A N 1
ATOM 1249 C CA . LEU A 1 162 ? -10.861 8.517 26.036 1.00 86.12 162 LEU A CA 1
ATOM 1250 C C . LEU A 1 162 ? -11.366 7.079 25.881 1.00 86.12 162 LEU A C 1
ATOM 1252 O O . LEU A 1 162 ? -12.139 6.609 26.713 1.00 86.12 162 LEU A O 1
ATOM 1256 N N . MET A 1 163 ? -10.904 6.366 24.849 1.00 85.38 163 MET A N 1
ATOM 1257 C CA . MET A 1 163 ? -11.282 4.969 24.604 1.00 85.38 163 MET A CA 1
ATOM 1258 C C . MET A 1 163 ? -10.873 4.053 25.764 1.00 85.38 163 MET A C 1
ATOM 1260 O O . MET A 1 163 ? -11.665 3.208 26.178 1.00 85.38 163 MET A O 1
ATOM 1264 N N . ASP A 1 164 ? -9.680 4.253 26.327 1.00 88.12 164 ASP A N 1
ATOM 1265 C CA . ASP A 1 164 ? -9.198 3.495 27.485 1.00 88.12 164 ASP A CA 1
ATOM 1266 C C . ASP A 1 164 ? -10.050 3.768 28.744 1.00 88.12 164 ASP A C 1
ATOM 1268 O O . ASP A 1 164 ? -10.408 2.830 29.460 1.00 88.12 164 ASP A O 1
ATOM 1272 N N . ALA A 1 165 ? -10.426 5.027 29.004 1.00 88.44 165 ALA A N 1
ATOM 1273 C CA . ALA A 1 165 ? -11.277 5.397 30.142 1.00 88.44 165 ALA A CA 1
ATOM 1274 C C . ALA A 1 165 ? -12.721 4.884 29.989 1.00 88.44 165 ALA A C 1
ATOM 1276 O O . ALA A 1 165 ? -13.299 4.335 30.929 1.00 88.44 165 ALA A O 1
ATOM 1277 N N . SER A 1 166 ? -13.288 4.985 28.783 1.00 88.31 166 SER A N 1
ATOM 1278 C CA . SER A 1 166 ? -14.610 4.437 28.461 1.00 88.31 166 SER A CA 1
ATOM 1279 C C . SER A 1 166 ? -14.652 2.917 28.665 1.00 88.31 166 SER A C 1
ATOM 1281 O O . SER A 1 166 ? -15.542 2.401 29.346 1.00 88.31 166 SER A O 1
ATOM 1283 N N . ALA A 1 167 ? -13.630 2.206 28.173 1.00 89.94 167 ALA A N 1
ATOM 1284 C CA . ALA A 1 167 ? -13.491 0.765 28.363 1.00 89.94 167 ALA A CA 1
ATOM 1285 C C . ALA A 1 167 ? -13.327 0.375 29.844 1.00 89.94 167 ALA A C 1
ATOM 1287 O O . ALA A 1 167 ? -13.887 -0.636 30.270 1.00 89.94 167 ALA A O 1
ATOM 1288 N N . SER A 1 168 ? -12.605 1.175 30.643 1.00 90.75 168 SER A N 1
ATOM 1289 C CA . SER A 1 168 ? -12.482 0.980 32.099 1.00 90.75 168 SER A CA 1
ATOM 1290 C C . SER A 1 168 ? -13.849 1.004 32.789 1.00 90.75 168 SER A C 1
ATOM 1292 O O . SER A 1 168 ? -14.208 0.064 33.507 1.00 90.75 168 SER A O 1
ATOM 1294 N N . LEU A 1 169 ? -14.659 2.034 32.517 1.00 87.75 169 LEU A N 1
ATOM 1295 C CA . LEU A 1 169 ? -15.993 2.173 33.103 1.00 87.75 169 LEU A CA 1
ATOM 1296 C C . LEU A 1 169 ? -16.927 1.029 32.678 1.00 87.75 169 LEU A C 1
ATOM 1298 O O . LEU A 1 169 ? -17.621 0.457 33.526 1.00 87.75 169 LEU A O 1
ATOM 1302 N N . GLU A 1 170 ? -16.919 0.652 31.397 1.00 88.88 170 GLU A N 1
ATOM 1303 C CA . GLU A 1 170 ? -17.694 -0.488 30.893 1.00 88.88 170 GLU A CA 1
ATOM 1304 C C . GLU A 1 170 ? -17.296 -1.789 31.612 1.00 88.88 170 GLU A C 1
ATOM 1306 O O . GLU A 1 170 ? -18.154 -2.517 32.127 1.00 88.88 170 GLU A O 1
ATOM 1311 N N . GLU A 1 171 ? -15.993 -2.050 31.750 1.00 91.50 171 GLU A N 1
ATOM 1312 C CA . GLU A 1 171 ? -15.485 -3.227 32.453 1.00 91.50 171 GLU A CA 1
ATOM 1313 C C . GLU A 1 171 ? -15.914 -3.237 33.932 1.00 91.50 171 GLU A C 1
ATOM 1315 O O . GLU A 1 171 ? -16.347 -4.272 34.460 1.00 91.50 171 GLU A O 1
ATOM 1320 N N . THR A 1 172 ? -15.849 -2.088 34.611 1.00 88.56 172 THR A N 1
ATOM 1321 C CA . THR A 1 172 ? -16.278 -1.931 36.008 1.00 88.56 172 THR A CA 1
ATOM 1322 C C . THR A 1 172 ? -17.780 -2.186 36.175 1.00 88.56 172 THR A C 1
ATOM 1324 O O . THR A 1 172 ? -18.190 -2.855 37.136 1.00 88.56 172 THR A O 1
ATOM 1327 N N . ILE A 1 173 ? -18.620 -1.726 35.241 1.00 88.06 173 ILE A N 1
ATOM 1328 C CA . ILE A 1 173 ? -20.069 -1.989 35.242 1.00 88.06 173 ILE A CA 1
ATOM 1329 C C . ILE A 1 173 ? -20.350 -3.482 35.064 1.00 88.06 173 ILE A C 1
ATOM 1331 O O . ILE A 1 173 ? -21.096 -4.059 35.865 1.00 88.06 173 ILE A O 1
ATOM 1335 N N . VAL A 1 174 ? -19.721 -4.128 34.079 1.00 89.88 174 VAL A N 1
ATOM 1336 C CA . VAL A 1 174 ? -19.898 -5.564 33.805 1.00 89.88 174 VAL A CA 1
ATOM 1337 C C . VAL A 1 174 ? -19.474 -6.404 35.012 1.00 89.88 174 VAL A C 1
ATOM 1339 O O . VAL A 1 174 ? -20.263 -7.213 35.511 1.00 89.88 174 VAL A O 1
ATOM 1342 N N . LYS A 1 175 ? -18.280 -6.155 35.573 1.00 90.06 175 LYS A N 1
ATOM 1343 C CA . LYS A 1 175 ? -17.780 -6.848 36.778 1.00 90.06 175 LYS A CA 1
ATOM 1344 C C . LYS A 1 175 ? -18.766 -6.746 37.943 1.00 90.06 175 LYS A C 1
ATOM 1346 O O . LYS A 1 175 ? -19.003 -7.721 38.662 1.00 90.06 175 LYS A O 1
ATOM 1351 N N . LYS A 1 176 ? -19.358 -5.572 38.155 1.00 86.38 176 LYS A N 1
ATOM 1352 C CA . LYS A 1 176 ? -20.308 -5.341 39.250 1.00 86.38 176 LYS A CA 1
ATOM 1353 C C . LYS A 1 176 ? -21.685 -5.940 39.005 1.00 86.38 176 LYS A C 1
ATOM 1355 O O . LYS A 1 176 ? -22.290 -6.432 39.962 1.00 86.38 176 LYS A O 1
ATOM 1360 N N . LYS A 1 177 ? -22.166 -5.961 37.760 1.00 85.62 177 LYS A N 1
ATOM 1361 C CA . LYS A 1 177 ? -23.381 -6.698 37.383 1.00 85.62 177 LYS A CA 1
ATOM 1362 C C . LYS A 1 177 ? -23.227 -8.191 37.665 1.00 85.62 177 LYS A C 1
ATOM 1364 O O . LYS A 1 177 ? -24.089 -8.774 38.324 1.00 85.62 177 LYS A O 1
ATOM 1369 N N . ASP A 1 178 ? -22.092 -8.779 37.295 1.00 86.00 178 ASP A N 1
ATOM 1370 C CA . ASP A 1 178 ? -21.782 -10.179 37.602 1.00 86.00 178 ASP A CA 1
ATOM 1371 C C . ASP A 1 178 ? -21.765 -10.453 39.113 1.00 86.00 178 ASP A C 1
ATOM 1373 O O . ASP A 1 178 ? -22.308 -11.457 39.589 1.00 86.00 178 ASP A O 1
ATOM 1377 N N . LEU A 1 179 ? -21.172 -9.551 39.904 1.00 83.69 179 LEU A N 1
ATOM 1378 C CA . LEU A 1 179 ? -21.190 -9.646 41.367 1.00 83.69 179 LEU A CA 1
ATOM 1379 C C . LEU A 1 179 ? -22.613 -9.569 41.938 1.00 83.69 179 LEU A C 1
ATOM 1381 O O . LEU A 1 179 ? -22.934 -10.295 42.886 1.00 83.69 179 LEU A O 1
ATOM 1385 N N . LEU A 1 180 ? -23.465 -8.712 41.373 1.00 81.06 180 LEU A N 1
ATOM 1386 C CA . LEU A 1 180 ? -24.856 -8.555 41.788 1.00 81.06 180 LEU A CA 1
ATOM 1387 C C . LEU A 1 180 ? -25.671 -9.830 41.517 1.00 81.06 180 LEU A C 1
ATOM 1389 O O . LEU A 1 180 ? -26.360 -10.315 42.420 1.00 81.06 180 LEU A O 1
ATOM 1393 N N . GLU A 1 181 ? -25.544 -10.421 40.326 1.00 81.62 181 GLU A N 1
ATOM 1394 C CA . GLU A 1 181 ? -26.206 -11.686 39.971 1.00 81.62 181 GLU A CA 1
ATOM 1395 C C . GLU A 1 181 ? -25.760 -12.842 40.880 1.00 81.62 181 GLU A C 1
ATOM 1397 O O . GLU A 1 181 ? -26.590 -13.590 41.409 1.00 81.62 181 GLU A O 1
ATOM 1402 N N . ARG A 1 182 ? -24.455 -12.942 41.173 1.00 81.94 182 ARG A N 1
ATOM 1403 C CA . ARG A 1 182 ? -23.921 -13.942 42.118 1.00 81.94 182 ARG A CA 1
ATOM 1404 C C . ARG A 1 182 ? -24.510 -13.781 43.522 1.00 81.94 182 ARG A C 1
ATOM 1406 O O . ARG A 1 182 ? -24.912 -14.769 44.141 1.00 81.94 182 ARG A O 1
ATOM 1413 N N . LYS A 1 183 ? -24.591 -12.551 44.047 1.00 76.75 183 LYS A N 1
ATOM 1414 C CA . LYS A 1 183 ? -25.154 -12.289 45.388 1.00 76.75 183 LYS A CA 1
ATOM 1415 C C . LYS A 1 183 ? -26.664 -12.546 45.460 1.00 76.75 183 LYS A C 1
ATOM 1417 O O . LYS A 1 183 ? -27.136 -13.028 46.494 1.00 76.75 183 LYS A O 1
ATOM 1422 N N . LYS A 1 184 ? -27.407 -12.295 44.377 1.00 73.12 184 LYS A N 1
ATOM 1423 C CA . LYS A 1 184 ? -28.829 -12.660 44.249 1.00 73.12 184 LYS A CA 1
ATOM 1424 C C . LYS A 1 184 ? -29.031 -14.175 44.293 1.00 73.12 184 LYS A C 1
ATOM 1426 O O . LYS A 1 184 ? -29.878 -14.643 45.052 1.00 73.12 184 LYS A O 1
ATOM 1431 N N . GLY A 1 185 ? -28.213 -14.945 43.569 1.00 69.44 185 GLY A N 1
ATOM 1432 C CA . GLY A 1 185 ? -28.235 -16.415 43.618 1.00 69.44 185 GLY A CA 1
ATOM 1433 C C . GLY A 1 185 ? -27.987 -16.984 45.023 1.00 69.44 185 GLY A C 1
ATOM 1434 O O . GLY A 1 185 ? -28.577 -17.992 45.403 1.00 69.44 185 GLY A O 1
ATOM 1435 N N . LEU A 1 186 ? -27.187 -16.286 45.835 1.00 67.62 186 LEU A N 1
ATOM 1436 C CA . LEU A 1 186 ? -26.897 -16.636 47.231 1.00 67.62 186 LEU A CA 1
ATOM 1437 C C . LEU A 1 186 ? -27.968 -16.168 48.241 1.00 67.62 186 LEU A C 1
ATOM 1439 O O . LEU A 1 186 ? -27.781 -16.376 49.438 1.00 67.62 186 LEU A O 1
ATOM 1443 N N . LYS A 1 187 ? -29.063 -15.524 47.798 1.00 69.38 187 LYS A N 1
ATOM 1444 C CA . LYS A 1 187 ? -30.111 -14.910 48.648 1.00 69.38 187 LYS A CA 1
ATOM 1445 C C . LYS A 1 187 ? -29.577 -13.939 49.717 1.00 69.38 187 LYS A C 1
ATOM 1447 O O . LYS A 1 187 ? -30.204 -13.754 50.755 1.00 69.38 187 LYS A O 1
ATOM 1452 N N . LYS A 1 188 ? -28.425 -13.304 49.472 1.00 64.44 188 LYS A N 1
ATOM 1453 C CA . LYS A 1 188 ? -27.780 -12.375 50.421 1.00 64.44 188 LYS A CA 1
ATOM 1454 C C . LYS A 1 188 ? -28.272 -10.926 50.317 1.00 64.44 188 LYS A C 1
ATOM 1456 O O . LYS A 1 188 ? -27.819 -10.089 51.083 1.00 64.44 188 LYS A O 1
ATOM 1461 N N . ILE A 1 189 ? -29.152 -10.621 49.363 1.00 68.56 189 ILE A N 1
ATOM 1462 C CA . ILE A 1 189 ? -29.668 -9.270 49.101 1.00 68.56 189 ILE A CA 1
ATOM 1463 C C . ILE A 1 189 ? -31.195 -9.340 48.997 1.00 68.56 189 ILE A C 1
ATOM 1465 O O . ILE A 1 189 ? -31.739 -10.274 48.403 1.00 68.56 189 ILE A O 1
ATOM 1469 N N . SER A 1 190 ? -31.892 -8.352 49.566 1.00 70.19 190 SER A N 1
ATOM 1470 C CA . SER A 1 190 ? -33.349 -8.228 49.428 1.00 70.19 190 SER A CA 1
ATOM 1471 C C . SER A 1 190 ? -33.753 -7.876 47.987 1.00 70.19 190 SER A C 1
ATOM 1473 O O . SER A 1 190 ? -33.045 -7.157 47.285 1.00 70.19 190 SER A O 1
ATOM 1475 N N . GLN A 1 191 ? -34.926 -8.329 47.537 1.00 71.06 191 GLN A N 1
ATOM 1476 C CA . GLN A 1 191 ? -35.405 -8.080 46.168 1.00 71.06 191 GLN A CA 1
ATOM 1477 C C . GLN A 1 191 ? -35.490 -6.580 45.824 1.00 71.06 191 GLN A C 1
ATOM 1479 O O . GLN A 1 191 ? -35.078 -6.166 44.743 1.00 71.06 191 GLN A O 1
ATOM 1484 N N . LYS A 1 192 ? -35.898 -5.757 46.799 1.00 73.44 192 LYS A N 1
ATOM 1485 C CA . LYS A 1 192 ? -35.950 -4.291 46.693 1.00 73.44 192 LYS A CA 1
ATOM 1486 C C . LYS A 1 192 ? -34.560 -3.652 46.567 1.00 73.44 192 LYS A C 1
ATOM 1488 O O . LYS A 1 192 ? -34.415 -2.595 45.962 1.00 73.44 192 LYS A O 1
ATOM 1493 N N . GLY A 1 193 ? -33.545 -4.280 47.156 1.00 73.06 193 GLY A N 1
ATOM 1494 C CA . GLY A 1 193 ? -32.164 -3.835 47.061 1.00 73.06 193 GLY A CA 1
ATOM 1495 C C . GLY A 1 193 ? -31.512 -4.152 45.721 1.00 73.06 193 GLY A C 1
ATOM 1496 O O . GLY A 1 193 ? -30.841 -3.308 45.133 1.00 73.06 193 GLY A O 1
ATOM 1497 N N . TYR A 1 194 ? -31.778 -5.350 45.206 1.00 76.81 194 TYR A N 1
ATOM 1498 C CA . TYR A 1 194 ? -31.311 -5.773 43.890 1.00 76.81 194 TYR A CA 1
ATOM 1499 C C . TYR A 1 194 ? -31.852 -4.870 42.770 1.00 76.81 194 TYR A C 1
ATOM 1501 O O . TYR A 1 194 ? -31.083 -4.446 41.914 1.00 76.81 194 TYR A O 1
ATOM 1509 N N . GLU A 1 195 ? -33.140 -4.515 42.801 1.00 79.94 195 GLU A N 1
ATOM 1510 C CA . GLU A 1 195 ? -33.745 -3.616 41.804 1.00 79.94 195 GLU A CA 1
ATOM 1511 C C . GLU A 1 195 ? -33.128 -2.211 41.819 1.00 79.94 195 GLU A C 1
ATOM 1513 O O . GLU A 1 195 ? -32.887 -1.641 40.757 1.00 79.94 195 GLU A O 1
ATOM 1518 N N . LYS A 1 196 ? -32.804 -1.669 43.002 1.00 80.31 196 LYS A N 1
ATOM 1519 C CA . LYS A 1 196 ? -32.127 -0.368 43.118 1.00 80.31 196 LYS A CA 1
ATOM 1520 C C . LYS A 1 196 ? -30.723 -0.387 42.516 1.00 80.31 196 LYS A C 1
ATOM 1522 O O . LYS A 1 196 ? -30.396 0.503 41.741 1.00 80.31 196 LYS A O 1
ATOM 1527 N N . ILE A 1 197 ? -29.910 -1.395 42.844 1.00 80.31 197 ILE A N 1
ATOM 1528 C CA . ILE A 1 197 ? -28.533 -1.495 42.330 1.00 80.31 197 ILE A CA 1
ATOM 1529 C C . ILE A 1 197 ? -28.542 -1.761 40.819 1.00 80.31 197 ILE A C 1
ATOM 1531 O O . ILE A 1 197 ? -27.758 -1.168 40.086 1.00 80.31 197 ILE A O 1
ATOM 1535 N N . LYS A 1 198 ? -29.473 -2.596 40.337 1.00 84.62 198 LYS A N 1
ATOM 1536 C CA . LYS A 1 198 ? -29.661 -2.850 38.903 1.00 84.62 198 LYS A CA 1
ATOM 1537 C C . LYS A 1 198 ? -29.968 -1.563 38.136 1.00 84.62 198 LYS A C 1
ATOM 1539 O O . LYS A 1 198 ? -29.363 -1.338 37.096 1.00 84.62 198 LYS A O 1
ATOM 1544 N N . LYS A 1 199 ? -30.835 -0.705 38.687 1.00 87.38 199 LYS A N 1
ATOM 1545 C CA . LYS A 1 199 ? -31.165 0.594 38.091 1.00 87.38 199 LYS A CA 1
ATOM 1546 C C . LYS A 1 199 ? -29.943 1.512 37.981 1.00 87.38 199 LYS A C 1
ATOM 1548 O O . LYS A 1 199 ? -29.765 2.138 36.950 1.00 87.38 199 LYS A O 1
ATOM 1553 N N . VAL A 1 200 ? -29.076 1.543 38.998 1.00 86.81 200 VAL A N 1
ATOM 1554 C CA . VAL A 1 200 ? -27.832 2.338 38.962 1.00 86.81 200 VAL A CA 1
ATOM 1555 C C . VAL A 1 200 ? -26.868 1.832 37.884 1.00 86.81 200 VAL A C 1
ATOM 1557 O O . VAL A 1 200 ? -26.263 2.636 37.182 1.00 86.81 200 VAL A O 1
ATOM 1560 N N . CYS A 1 201 ? -26.746 0.512 37.702 1.00 85.25 201 CYS A N 1
ATOM 1561 C CA . CYS A 1 201 ? -25.944 -0.042 36.607 1.00 85.25 201 CYS A CA 1
ATOM 1562 C C . CYS A 1 201 ? -26.533 0.288 35.222 1.00 85.25 201 CYS A C 1
ATOM 1564 O O . CYS A 1 201 ? -25.775 0.587 34.310 1.00 85.25 201 CYS A O 1
ATOM 1566 N N . GLU A 1 202 ? -27.860 0.242 35.061 1.00 87.69 202 GLU A N 1
ATOM 1567 C CA . GLU A 1 202 ? -28.544 0.606 33.806 1.00 87.69 202 GLU A CA 1
ATOM 1568 C C . GLU A 1 202 ? -28.408 2.106 33.495 1.00 87.69 202 GLU A C 1
ATOM 1570 O O . GLU A 1 202 ? -28.170 2.484 32.355 1.00 87.69 202 GLU A O 1
ATOM 1575 N N . GLU A 1 203 ? -28.499 2.975 34.505 1.00 88.69 203 GLU A N 1
ATOM 1576 C CA . GLU A 1 203 ? -28.280 4.420 34.349 1.00 88.69 203 GLU A CA 1
ATOM 1577 C C . GLU A 1 203 ? -26.834 4.745 33.939 1.00 88.69 203 GLU A C 1
ATOM 1579 O O . GLU A 1 203 ? -26.612 5.676 33.165 1.00 88.69 203 GLU A O 1
ATOM 1584 N N . ALA A 1 204 ? -25.855 3.978 34.430 1.00 85.81 204 ALA A N 1
ATOM 1585 C CA . ALA A 1 204 ? -24.456 4.125 34.036 1.00 85.81 204 ALA A CA 1
ATOM 1586 C C . ALA A 1 204 ? -24.206 3.675 32.584 1.00 85.81 204 ALA A C 1
ATOM 1588 O O . ALA A 1 204 ? -23.479 4.354 31.865 1.00 85.81 204 ALA A O 1
ATOM 1589 N N . GLU A 1 205 ? -24.855 2.600 32.123 1.00 84.56 205 GLU A N 1
ATOM 1590 C CA . GLU A 1 205 ? -24.784 2.151 30.719 1.00 84.56 205 GLU A CA 1
ATOM 1591 C C . GLU A 1 205 ? -25.431 3.141 29.755 1.00 84.56 205 GLU A C 1
ATOM 1593 O O . GLU A 1 205 ? -24.832 3.505 28.750 1.00 84.56 205 GLU A O 1
ATOM 1598 N N . VAL A 1 206 ? -26.624 3.641 30.087 1.00 90.12 206 VAL A N 1
ATOM 1599 C CA . VAL A 1 206 ? -27.292 4.667 29.272 1.00 90.12 206 VAL A CA 1
ATOM 1600 C C . VAL A 1 206 ? -26.439 5.933 29.194 1.00 90.12 206 VAL A C 1
ATOM 1602 O O . VAL A 1 206 ? -26.413 6.602 28.164 1.00 90.12 206 VAL A O 1
ATOM 1605 N N . TRP A 1 207 ? -25.731 6.273 30.273 1.00 89.69 207 TRP A N 1
ATOM 1606 C CA . TRP A 1 207 ? -24.813 7.404 30.258 1.00 89.69 207 TRP A CA 1
ATOM 1607 C C . TRP A 1 207 ? -23.604 7.145 29.351 1.00 89.69 207 TRP A C 1
ATOM 1609 O O . TRP A 1 207 ? -23.307 8.014 28.537 1.00 89.69 207 TRP A O 1
ATOM 1619 N N . LEU A 1 208 ? -22.977 5.963 29.435 1.00 86.50 208 LEU A N 1
ATOM 1620 C CA . LEU A 1 208 ? -21.880 5.540 28.550 1.00 86.50 208 LEU A CA 1
ATOM 1621 C C . LEU A 1 208 ? -22.269 5.624 27.067 1.00 86.50 208 LEU A C 1
ATOM 1623 O O . LEU A 1 208 ? -21.531 6.193 26.269 1.00 86.50 208 LEU A O 1
ATOM 1627 N N . GLU A 1 209 ? -23.443 5.103 26.703 1.00 84.69 209 GLU A N 1
ATOM 1628 C CA . GLU A 1 209 ? -23.937 5.125 25.319 1.00 84.69 209 GLU A CA 1
ATOM 1629 C C . GLU A 1 209 ? -24.245 6.547 24.826 1.00 84.69 209 GLU A C 1
ATOM 1631 O O . GLU A 1 209 ? -24.072 6.853 23.646 1.00 84.69 209 GLU A O 1
ATOM 1636 N N . ALA A 1 210 ? -24.708 7.424 25.720 1.00 87.44 210 ALA A N 1
ATOM 1637 C CA . ALA A 1 210 ? -25.086 8.793 25.383 1.00 87.44 210 ALA A CA 1
ATOM 1638 C C . ALA A 1 210 ? -23.909 9.785 25.360 1.00 87.44 210 ALA A C 1
ATOM 1640 O O . ALA A 1 210 ? -24.076 10.872 24.811 1.00 87.44 210 ALA A O 1
ATOM 1641 N N . HIS A 1 211 ? -22.758 9.437 25.947 1.00 87.88 211 HIS A N 1
ATOM 1642 C CA . HIS A 1 211 ? -21.611 10.337 26.144 1.00 87.88 211 HIS A CA 1
ATOM 1643 C C . HIS A 1 211 ? -20.316 9.753 25.560 1.00 87.88 211 HIS A C 1
ATOM 1645 O O . HIS A 1 211 ? -19.258 9.824 26.176 1.00 87.88 211 HIS A O 1
ATOM 1651 N N . GLY A 1 212 ? -20.388 9.165 24.361 1.00 75.69 212 GLY A N 1
ATOM 1652 C CA . GLY A 1 212 ? -19.220 8.589 23.676 1.00 75.69 212 GLY A CA 1
ATOM 1653 C C . GLY A 1 212 ? -18.137 9.606 23.278 1.00 75.69 212 GLY A C 1
ATOM 1654 O O . GLY A 1 212 ? -17.043 9.209 22.891 1.00 75.69 212 GLY A O 1
ATOM 1655 N N . ASP A 1 213 ? -18.435 10.901 23.366 1.00 77.56 213 ASP A N 1
ATOM 1656 C CA . ASP A 1 213 ? -17.542 12.034 23.112 1.00 77.56 213 ASP A CA 1
ATOM 1657 C C . ASP A 1 213 ? -17.108 12.775 24.390 1.00 77.56 213 ASP A C 1
ATOM 1659 O O . ASP A 1 213 ? -16.443 13.808 24.298 1.00 77.56 213 ASP A O 1
ATOM 1663 N N . ALA A 1 214 ? -17.464 12.264 25.574 1.00 82.19 214 ALA A N 1
ATOM 1664 C CA . ALA A 1 214 ? -17.049 12.852 26.842 1.00 82.19 214 ALA A CA 1
ATOM 1665 C C . ALA A 1 214 ? -15.528 12.809 27.024 1.00 82.19 214 ALA A C 1
ATOM 1667 O O . ALA A 1 214 ? -14.828 11.918 26.546 1.00 82.19 214 ALA A O 1
ATOM 1668 N N . SER A 1 215 ? -15.000 13.785 27.748 1.00 85.44 215 SER A N 1
ATOM 1669 C CA . SER A 1 215 ? -13.584 13.837 28.096 1.00 85.44 215 SER A CA 1
ATOM 1670 C C . SER A 1 215 ? -13.185 12.692 29.031 1.00 85.44 215 SER A C 1
ATOM 1672 O O . SER A 1 215 ? -14.009 12.118 29.744 1.00 85.44 215 SER A O 1
ATOM 1674 N N . LYS A 1 216 ? -11.883 12.387 29.073 1.00 85.88 216 LYS A N 1
ATOM 1675 C CA . LYS A 1 216 ? -11.328 11.416 30.023 1.00 85.88 216 LYS A CA 1
ATOM 1676 C C . LYS A 1 216 ? -11.753 11.721 31.467 1.00 85.88 216 LYS A C 1
ATOM 1678 O O . LYS A 1 216 ? -12.193 10.818 32.168 1.00 85.88 216 LYS A O 1
ATOM 1683 N N . ASP A 1 217 ? -11.655 12.985 31.875 1.00 86.56 217 ASP A N 1
ATOM 1684 C CA . ASP A 1 217 ? -11.975 13.407 33.240 1.00 86.56 217 ASP A CA 1
ATOM 1685 C C . ASP A 1 217 ? -13.453 13.139 33.581 1.00 86.56 217 ASP A C 1
ATOM 1687 O O . ASP A 1 217 ? -13.768 12.701 34.683 1.00 86.56 217 ASP A O 1
ATOM 1691 N N . GLU A 1 218 ? -14.366 13.310 32.619 1.00 87.50 218 GLU A N 1
ATOM 1692 C CA . GLU A 1 218 ? -15.790 13.005 32.806 1.00 87.50 218 GLU A CA 1
ATOM 1693 C C . GLU A 1 218 ? -16.058 11.500 32.944 1.00 87.50 218 GLU A C 1
ATOM 1695 O O . GLU A 1 218 ? -16.923 11.105 33.731 1.00 87.50 218 GLU A O 1
ATOM 1700 N N . PHE A 1 219 ? -15.326 10.650 32.212 1.00 87.00 219 PHE A N 1
ATOM 1701 C CA . PHE A 1 219 ? -15.399 9.195 32.383 1.00 87.00 219 PHE A CA 1
ATOM 1702 C C . PHE A 1 219 ? -14.848 8.756 33.746 1.00 87.00 219 PHE A C 1
ATOM 1704 O O . PHE A 1 219 ? -15.504 7.965 34.431 1.00 87.00 219 PHE A O 1
ATOM 1711 N N . ASP A 1 220 ? -13.706 9.305 34.165 1.00 86.50 220 ASP A N 1
ATOM 1712 C CA . ASP A 1 220 ? -13.076 9.016 35.459 1.00 86.50 220 ASP A CA 1
ATOM 1713 C C . ASP A 1 220 ? -13.990 9.454 36.628 1.00 86.50 220 ASP A C 1
ATOM 1715 O O . ASP A 1 220 ? -14.255 8.677 37.554 1.00 86.50 220 ASP A O 1
ATOM 1719 N N . ASP A 1 221 ? -14.572 10.658 36.550 1.00 89.44 221 ASP A N 1
ATOM 1720 C CA . ASP A 1 221 ? -15.543 11.170 37.525 1.00 89.44 221 ASP A CA 1
ATOM 1721 C C . ASP A 1 221 ? -16.796 10.287 37.590 1.00 89.44 221 ASP A C 1
ATOM 1723 O O . ASP A 1 221 ? -17.317 9.984 38.673 1.00 89.44 221 ASP A O 1
ATOM 1727 N N . LYS A 1 222 ? -17.298 9.842 36.432 1.00 88.31 222 LYS A N 1
ATOM 1728 C CA . LYS A 1 222 ? -18.465 8.960 36.370 1.00 88.31 222 LYS A CA 1
ATOM 1729 C C . LYS A 1 222 ? -18.169 7.594 36.978 1.00 88.31 222 LYS A C 1
ATOM 1731 O O . LYS A 1 222 ? -19.019 7.053 37.695 1.00 88.31 222 LYS A O 1
ATOM 1736 N N . GLU A 1 223 ? -16.984 7.044 36.728 1.00 86.25 223 GLU A N 1
ATOM 1737 C CA . GLU A 1 223 ? -16.533 5.795 37.334 1.00 86.25 223 GLU A CA 1
ATOM 1738 C C . GLU A 1 223 ? -16.468 5.911 38.859 1.00 86.25 223 GLU A C 1
ATOM 1740 O O . GLU A 1 223 ? -16.984 5.034 39.565 1.00 86.25 223 GLU A O 1
ATOM 1745 N N . GLN A 1 224 ? -15.929 7.012 39.388 1.00 88.44 224 GLN A N 1
ATOM 1746 C CA . GLN A 1 224 ? -15.915 7.267 40.827 1.00 88.44 224 GLN A CA 1
ATOM 1747 C C . GLN A 1 224 ? -17.335 7.361 41.408 1.00 88.44 224 GLN A C 1
ATOM 1749 O O . GLN A 1 224 ? -17.649 6.650 42.367 1.00 88.44 224 GLN A O 1
ATOM 1754 N N . GLN A 1 225 ? -18.226 8.148 40.797 1.00 87.94 225 GLN A N 1
ATOM 1755 C CA . GLN A 1 225 ? -19.621 8.285 41.246 1.00 87.94 225 GLN A CA 1
ATOM 1756 C C . GLN A 1 225 ? -20.367 6.944 41.241 1.00 87.94 225 GLN A C 1
ATOM 1758 O O . GLN A 1 225 ? -21.131 6.632 42.163 1.00 87.94 225 GLN A O 1
ATOM 1763 N N . PHE A 1 226 ? -20.140 6.122 40.214 1.00 88.69 226 PHE A N 1
ATOM 1764 C CA . PHE A 1 226 ? -20.700 4.778 40.126 1.00 88.69 226 PHE A CA 1
ATOM 1765 C C . PHE A 1 226 ? -20.116 3.842 41.195 1.00 88.69 226 PHE A C 1
ATOM 1767 O O . PHE A 1 226 ? -20.834 3.017 41.768 1.00 88.69 226 PHE A O 1
ATOM 1774 N N . ASN A 1 227 ? -18.820 3.955 41.497 1.00 87.00 227 ASN A N 1
ATOM 1775 C CA . ASN A 1 227 ? -18.157 3.226 42.577 1.00 87.00 227 ASN A CA 1
ATOM 1776 C C . ASN A 1 227 ? -18.737 3.548 43.951 1.00 87.00 227 ASN A C 1
ATOM 1778 O O . ASN A 1 227 ? -19.125 2.619 44.669 1.00 87.00 227 ASN A O 1
ATOM 1782 N N . GLU A 1 228 ? -18.876 4.827 44.271 1.00 88.06 228 GLU A N 1
ATOM 1783 C CA . GLU A 1 228 ? -19.444 5.302 45.531 1.00 88.06 228 GLU A CA 1
ATOM 1784 C C . GLU A 1 228 ? -20.901 4.845 45.675 1.00 88.06 228 GLU A C 1
ATOM 1786 O O . GLU A 1 228 ? -21.211 4.082 46.595 1.00 88.06 228 GLU A O 1
ATOM 1791 N N . SER A 1 229 ? -21.752 5.155 44.690 1.00 85.06 229 SER A N 1
ATOM 1792 C CA . SER A 1 229 ? -23.181 4.798 44.700 1.00 85.06 229 SER A CA 1
ATOM 1793 C C . SER A 1 229 ? -23.414 3.288 44.825 1.00 85.06 229 SER A C 1
ATOM 1795 O O . SER A 1 229 ? -24.313 2.833 45.535 1.00 85.06 229 SER A O 1
ATOM 1797 N N . PHE A 1 230 ? -22.595 2.477 44.148 1.00 84.00 230 PHE A N 1
ATOM 1798 C CA . PHE A 1 230 ? -22.684 1.020 44.232 1.00 84.00 230 PHE A CA 1
ATOM 1799 C C . PHE A 1 230 ? -22.270 0.496 45.613 1.00 84.00 230 PHE A C 1
ATOM 1801 O O . PHE A 1 230 ? -22.875 -0.454 46.113 1.00 84.00 230 PHE A O 1
ATOM 1808 N N . 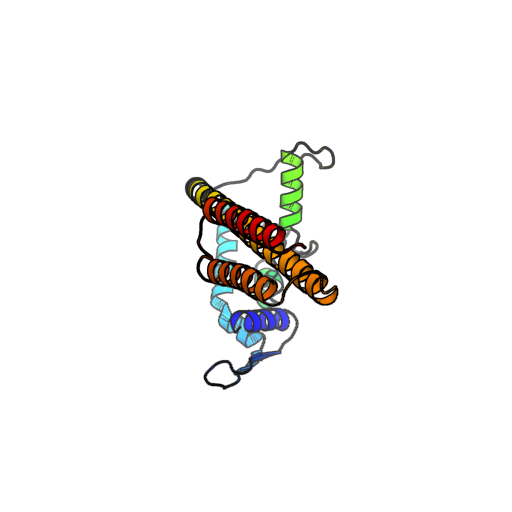SER A 1 231 ? -21.244 1.092 46.228 1.00 82.81 231 SER A N 1
ATOM 1809 C CA . SER A 1 231 ? -20.747 0.688 47.546 1.00 82.81 231 SER A CA 1
ATOM 1810 C C . SER A 1 231 ? -21.712 1.050 48.678 1.00 82.81 231 SER A C 1
ATOM 1812 O O . SER A 1 231 ? -21.988 0.195 49.520 1.00 82.81 231 SER A O 1
ATOM 1814 N N . GLU A 1 232 ? -22.292 2.253 48.646 1.00 82.38 232 GLU A N 1
ATOM 1815 C CA . GLU A 1 232 ? -23.291 2.713 49.616 1.00 82.38 232 GLU A CA 1
ATOM 1816 C C . GLU A 1 232 ? -24.532 1.821 49.583 1.00 82.38 232 GLU A C 1
ATOM 1818 O O . GLU A 1 232 ? -24.945 1.271 50.605 1.00 82.38 232 GLU A O 1
ATOM 1823 N N . LEU A 1 233 ? -25.076 1.578 48.385 1.00 77.12 233 LEU A N 1
ATOM 1824 C CA . LEU A 1 233 ? -26.241 0.713 48.229 1.00 77.12 233 LEU A CA 1
ATOM 1825 C C . LEU A 1 233 ? -25.936 -0.729 48.646 1.00 77.12 233 LEU A C 1
ATOM 1827 O O . LEU A 1 233 ? -26.784 -1.379 49.252 1.00 77.12 233 LEU A O 1
ATOM 1831 N N . LEU A 1 234 ? -24.739 -1.250 48.362 1.00 74.31 234 LEU A N 1
ATOM 1832 C CA . LEU A 1 234 ? -24.354 -2.582 48.830 1.00 74.31 234 LEU A CA 1
ATOM 1833 C C . LEU A 1 234 ? -24.281 -2.685 50.359 1.00 74.31 234 LEU A C 1
ATOM 1835 O O . LEU A 1 234 ? -24.642 -3.741 50.881 1.00 74.31 234 LEU A O 1
ATOM 1839 N N . ALA A 1 235 ? -23.816 -1.642 51.051 1.00 72.06 235 ALA A N 1
ATOM 1840 C CA . ALA A 1 235 ? -23.698 -1.610 52.509 1.00 72.06 235 ALA A CA 1
ATOM 1841 C C . ALA A 1 235 ? -25.068 -1.496 53.199 1.00 72.06 235 ALA A C 1
ATOM 1843 O O . ALA A 1 235 ? -25.339 -2.228 54.149 1.00 72.06 235 ALA A O 1
ATOM 1844 N N . ASP A 1 236 ? -25.967 -0.669 52.662 1.00 65.31 236 ASP A N 1
ATOM 1845 C CA . ASP A 1 236 ? -27.339 -0.497 53.167 1.00 65.31 236 ASP A CA 1
ATOM 1846 C C . ASP A 1 236 ? -28.218 -1.752 53.005 1.00 65.31 236 ASP A C 1
ATOM 1848 O O . ASP A 1 236 ? -29.295 -1.864 53.597 1.00 65.31 236 ASP A O 1
ATOM 1852 N N . LEU A 1 237 ? -27.791 -2.696 52.162 1.00 61.28 237 LEU A N 1
ATOM 1853 C CA . LEU A 1 237 ? -28.564 -3.874 51.762 1.00 61.28 237 LEU A CA 1
ATOM 1854 C C . LEU A 1 237 ? -27.942 -5.205 52.205 1.00 61.28 237 LEU A C 1
ATOM 1856 O O . LEU A 1 237 ? -28.554 -6.257 51.979 1.00 61.28 237 LEU A O 1
ATOM 1860 N N . SER A 1 238 ? -26.760 -5.177 52.827 1.00 55.09 238 SER A N 1
ATOM 1861 C CA . SER A 1 238 ? -26.184 -6.325 53.529 1.00 55.09 238 SER A CA 1
ATOM 1862 C C . SER A 1 238 ? -26.773 -6.435 54.936 1.00 55.09 238 SER A C 1
ATOM 1864 O O . SER A 1 238 ? -26.587 -5.536 55.751 1.00 55.09 238 SER A O 1
ATOM 1866 N N . PHE A 1 239 ? -27.491 -7.532 55.188 1.00 47.56 239 PHE A N 1
ATOM 1867 C CA . PHE A 1 239 ? -27.934 -7.952 56.522 1.00 47.56 239 PHE A CA 1
ATOM 1868 C C . PHE A 1 239 ? -26.764 -8.381 57.411 1.00 47.56 239 PHE A C 1
ATOM 1870 O O . PHE A 1 239 ? -25.826 -9.015 56.868 1.00 47.56 239 PHE A O 1
#

Organism: Hyalella azteca (NCBI:txid294128)

Radius of gyration: 31.43 Å; chains: 1; bounding box: 65×40×83 Å

pLDDT: mean 86.6, std 8.01, range [47.56, 97.81]

Secondary structure (DSSP, 8-state):
-HHHHHHHHHHHHTT-SEEEEEEEEEETTEEEEEEEEHHHHHHHTHHHHHHHHHHHHHHHHHTT--GGG--EEE--SGGGG-HHHHHHHHHHSTTSEEE--S-TTTHHHHHHHHHHHHHTT-TTS----------HHHHHHHHHHHHHHHHHHHHHHHHHHHHHHHHHHHHHHHHHHHHHHHHHHTT-S-HHHHHHHHHHHHHHHHHHHH-TT--HHHHHHHHHHHHHHHHHHHHHT--